Protein AF-A0A7S1LN34-F1 (afdb_monomer_lite)

Sequence (248 aa):
SARMRIMGARAARRVRSGGLPVVVNIGVNTLKKEVDLYRSLFAPLSEHRFVFVEPNTMVLEKLKSQIAELGVDPNSSNVQIVNAAVCTETGDHMKLYSVNKSIQEVLPEHIYEKMVEMTSLDKERIKKSFDRWLIFAPVSMEQTLAYVEELPVRCLSPADLLAEVGLSPDAVDFYSSDAEGYDAQLARMFLELDGFRPAVVQFEWAWHHDHNETKIGLISSVVQTLHARGYNVAKDTDEVVAVASTFS

Radius of gyration: 18.13 Å; chains: 1; bounding box: 42×37×52 Å

InterPro domains:
  IPR029063 S-adenosyl-L-methionine-dependent methyltransferase superfamily [G3DSA:3.40.50.150] (20-234)

Structure (mmCIF, N/CA/C/O backbone):
data_AF-A0A7S1LN34-F1
#
_entry.id   AF-A0A7S1LN34-F1
#
loop_
_atom_site.group_PDB
_atom_site.id
_atom_site.type_symbol
_atom_site.label_atom_id
_atom_site.label_alt_id
_atom_site.label_comp_id
_atom_site.label_asym_id
_atom_site.label_entity_id
_atom_site.label_seq_id
_atom_site.pdbx_PDB_ins_code
_atom_site.Cartn_x
_atom_site.Cartn_y
_atom_site.Cartn_z
_atom_site.occupancy
_atom_site.B_iso_or_equiv
_atom_site.auth_seq_id
_atom_site.auth_comp_id
_atom_site.auth_asym_id
_atom_site.auth_atom_id
_atom_site.pdbx_PDB_model_num
ATOM 1 N N . SER A 1 1 ? -20.992 8.725 1.684 1.00 88.31 1 SER A N 1
ATOM 2 C CA . SER A 1 1 ? -20.944 7.311 1.262 1.00 88.31 1 SER A CA 1
ATOM 3 C C . SER A 1 1 ? -21.082 6.402 2.481 1.00 88.31 1 SER A C 1
ATOM 5 O O . SER A 1 1 ? -20.884 6.866 3.604 1.00 88.31 1 SER A O 1
ATOM 7 N N . ALA A 1 2 ? -21.424 5.119 2.291 1.00 88.88 2 ALA A N 1
ATOM 8 C CA . ALA A 1 2 ? -21.489 4.139 3.386 1.00 88.88 2 ALA A CA 1
ATOM 9 C C . ALA A 1 2 ? -20.148 4.022 4.137 1.00 88.88 2 ALA A C 1
ATOM 11 O O . ALA A 1 2 ? -20.145 3.995 5.367 1.00 88.88 2 ALA A O 1
ATOM 12 N N . ARG A 1 3 ? -19.032 4.076 3.391 1.00 91.44 3 ARG A N 1
ATOM 13 C CA . ARG A 1 3 ? -17.652 4.124 3.898 1.00 91.44 3 ARG A CA 1
ATOM 14 C C . ARG A 1 3 ? -17.453 5.241 4.929 1.00 91.44 3 ARG A C 1
ATOM 16 O O . ARG A 1 3 ? -17.092 4.949 6.062 1.00 91.44 3 ARG A O 1
ATOM 23 N N . MET A 1 4 ? -17.786 6.490 4.581 1.00 91.31 4 MET A N 1
ATOM 24 C CA . MET A 1 4 ? -17.679 7.641 5.498 1.00 91.31 4 MET A CA 1
ATOM 25 C C . MET A 1 4 ? -18.490 7.447 6.782 1.00 91.31 4 MET A C 1
ATOM 27 O O . MET A 1 4 ? -17.986 7.677 7.876 1.00 91.31 4 MET A O 1
ATOM 31 N N . ARG A 1 5 ? -19.745 6.992 6.667 1.00 92.94 5 ARG A N 1
ATOM 32 C CA . ARG A 1 5 ? -20.621 6.791 7.833 1.00 92.94 5 ARG A CA 1
ATOM 33 C C . ARG A 1 5 ? -20.050 5.746 8.793 1.00 92.94 5 ARG A C 1
ATOM 35 O O . ARG A 1 5 ? -20.073 5.943 10.005 1.00 92.94 5 ARG A O 1
ATOM 42 N N . ILE A 1 6 ? -19.566 4.632 8.250 1.00 92.56 6 ILE A N 1
ATOM 43 C CA . ILE A 1 6 ? -19.062 3.508 9.042 1.00 92.56 6 ILE A CA 1
ATOM 44 C C . ILE A 1 6 ? -17.700 3.853 9.655 1.00 92.56 6 ILE A C 1
ATOM 46 O O . ILE A 1 6 ? -17.505 3.650 10.853 1.00 92.56 6 ILE A O 1
ATOM 50 N N . MET A 1 7 ? -16.807 4.497 8.902 1.00 93.19 7 MET A N 1
ATOM 51 C CA . MET A 1 7 ? -15.547 4.998 9.453 1.00 93.19 7 MET A CA 1
ATOM 52 C C . MET A 1 7 ? -15.762 6.046 10.542 1.00 93.19 7 MET A C 1
ATOM 54 O O . MET A 1 7 ? -15.177 5.920 11.612 1.00 93.19 7 MET A O 1
ATOM 58 N N . GLY A 1 8 ? -16.658 7.015 10.339 1.00 92.19 8 GLY A N 1
ATOM 59 C CA . GLY A 1 8 ? -16.968 8.026 11.353 1.00 92.19 8 GLY A CA 1
ATOM 60 C C . GLY A 1 8 ? -17.504 7.416 12.652 1.00 92.19 8 GLY A C 1
ATOM 61 O O . GLY A 1 8 ? -17.068 7.779 13.743 1.00 92.19 8 GLY A O 1
ATOM 62 N N . ALA A 1 9 ? -18.400 6.428 12.559 1.00 92.88 9 ALA A N 1
ATOM 63 C CA . ALA A 1 9 ? -18.925 5.736 13.736 1.00 92.88 9 ALA A CA 1
ATOM 64 C C . ALA A 1 9 ? -17.862 4.878 14.453 1.00 92.88 9 ALA A C 1
ATOM 66 O O . ALA A 1 9 ? -17.826 4.871 15.690 1.00 92.88 9 ALA A O 1
ATOM 67 N N . ARG A 1 10 ? -16.984 4.188 13.706 1.00 93.62 10 ARG A N 1
ATOM 68 C CA . ARG A 1 10 ? -15.848 3.432 14.264 1.00 93.62 10 ARG A CA 1
ATOM 69 C C . ARG A 1 10 ? -14.874 4.366 14.974 1.00 93.62 10 ARG A C 1
ATOM 71 O O . ARG A 1 10 ? -14.547 4.135 16.136 1.00 93.62 10 ARG A O 1
ATOM 78 N N . ALA A 1 11 ? -14.496 5.450 14.309 1.00 93.31 11 ALA A N 1
ATOM 79 C CA . ALA A 1 11 ? -13.586 6.453 14.827 1.00 93.31 11 ALA A CA 1
ATOM 80 C C . ALA A 1 11 ? -14.111 7.091 16.117 1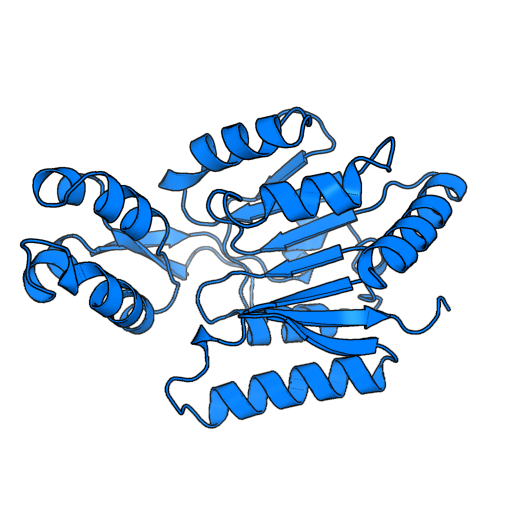.00 93.31 11 ALA A C 1
ATOM 82 O O . ALA A 1 11 ? -13.420 7.107 17.132 1.00 93.31 11 ALA A O 1
ATOM 83 N N . ALA A 1 12 ? -15.377 7.516 16.128 1.00 92.25 12 ALA A N 1
ATOM 84 C CA . ALA A 1 12 ? -16.000 8.076 17.322 1.00 92.25 12 ALA A CA 1
ATOM 85 C C . ALA A 1 12 ? -16.014 7.082 18.499 1.00 92.25 12 ALA A C 1
ATOM 87 O O . ALA A 1 12 ? -15.914 7.491 19.655 1.00 92.25 12 ALA A O 1
ATOM 88 N N . ARG A 1 13 ? -16.142 5.773 18.232 1.00 93.12 13 ARG A N 1
ATOM 89 C CA . ARG A 1 13 ? -16.044 4.737 19.270 1.00 93.12 13 ARG A CA 1
ATOM 90 C C . ARG A 1 13 ? -14.621 4.632 19.820 1.00 93.12 13 ARG A C 1
ATOM 92 O O . ARG A 1 13 ? -14.482 4.613 21.037 1.00 93.12 13 ARG A O 1
ATOM 99 N N . ARG A 1 14 ? -13.598 4.614 18.958 1.00 94.75 14 ARG A N 1
ATOM 100 C CA . ARG A 1 14 ? -12.184 4.590 19.377 1.00 94.75 14 ARG A CA 1
ATOM 101 C C . ARG A 1 14 ? -11.848 5.758 20.286 1.00 94.75 14 ARG A C 1
ATOM 103 O O . ARG A 1 14 ? -11.365 5.527 21.389 1.00 94.75 14 ARG A O 1
ATOM 110 N N . VAL A 1 15 ? -12.224 6.967 19.874 1.00 93.56 15 VAL A N 1
ATOM 111 C CA . VAL A 1 15 ? -11.981 8.191 20.647 1.00 93.56 15 VAL A CA 1
ATOM 112 C C . VAL A 1 15 ? -12.651 8.120 22.021 1.00 93.56 15 VAL A C 1
ATOM 114 O O . VAL A 1 15 ? -12.012 8.405 23.029 1.00 93.56 15 VAL A O 1
ATOM 117 N N . ARG A 1 16 ? -13.907 7.652 22.109 1.00 94.12 16 ARG A N 1
ATOM 118 C CA . ARG A 1 16 ? -14.587 7.452 23.407 1.00 94.12 16 ARG A CA 1
ATOM 119 C C . ARG A 1 16 ? -13.901 6.425 24.311 1.00 94.12 16 ARG A C 1
ATOM 121 O O . ARG A 1 16 ? -14.050 6.504 25.524 1.00 94.12 16 ARG A O 1
ATOM 128 N N . SER A 1 17 ? -13.183 5.469 23.731 1.00 95.31 17 SER A N 1
ATOM 129 C CA . SER A 1 17 ? -12.388 4.472 24.453 1.00 95.31 17 SER A CA 1
ATOM 130 C C . SER A 1 17 ? -10.942 4.922 24.711 1.00 95.31 17 SER A C 1
ATOM 132 O O . SER A 1 17 ? -10.151 4.119 25.193 1.00 95.31 17 SER A O 1
ATOM 134 N N . GLY A 1 18 ? -10.588 6.175 24.400 1.00 95.12 18 GLY A N 1
ATOM 135 C CA . GLY A 1 18 ? -9.241 6.721 24.591 1.00 95.12 18 GLY A CA 1
ATOM 136 C C . GLY A 1 18 ? -8.218 6.294 23.533 1.00 95.12 18 GLY A C 1
ATOM 137 O O . GLY A 1 18 ? -7.024 6.470 23.745 1.00 95.12 18 GLY A O 1
ATOM 138 N N . GLY A 1 19 ? -8.664 5.715 22.415 1.00 95.44 19 GLY A N 1
ATOM 139 C CA . GLY A 1 19 ? -7.812 5.332 21.289 1.00 95.44 19 GLY A CA 1
ATOM 140 C C . GLY A 1 19 ? -7.990 6.239 20.072 1.00 95.44 19 GLY A C 1
ATOM 141 O O . GLY A 1 19 ? -8.962 6.989 19.970 1.00 95.44 19 GLY A O 1
ATOM 142 N N . LEU A 1 20 ? -7.078 6.113 19.110 1.00 96.94 20 LEU A N 1
ATOM 143 C CA . LEU A 1 20 ? -7.159 6.797 17.822 1.00 96.94 20 LEU A CA 1
ATOM 144 C C . LEU A 1 20 ? -7.671 5.853 16.727 1.00 96.94 20 LEU A C 1
ATOM 146 O O . LEU A 1 20 ? -7.364 4.661 16.771 1.00 96.94 20 LEU A O 1
ATOM 150 N N . PRO A 1 21 ? -8.421 6.362 15.736 1.00 96.88 21 PRO A N 1
ATOM 151 C CA . PRO A 1 21 ? -8.685 5.634 14.501 1.00 96.88 21 PRO A CA 1
ATOM 152 C C . PRO A 1 21 ? -7.367 5.306 13.794 1.00 96.88 21 PRO A C 1
ATOM 154 O O . PRO A 1 21 ? -6.550 6.208 13.596 1.00 96.88 21 PRO A O 1
ATOM 157 N N . VAL A 1 22 ? -7.164 4.046 13.405 1.00 97.94 22 VAL A N 1
ATOM 158 C CA . VAL A 1 22 ? -5.909 3.604 12.771 1.00 97.94 22 VAL A CA 1
ATOM 159 C C . VAL A 1 22 ? -6.115 3.225 11.309 1.00 97.94 22 VAL A C 1
ATOM 161 O O . VAL A 1 22 ? -6.987 2.418 10.977 1.00 97.94 22 VAL A O 1
ATOM 164 N N . VAL A 1 23 ? -5.261 3.771 10.447 1.00 97.88 23 VAL A N 1
ATOM 165 C CA . VAL A 1 23 ? -5.206 3.493 9.011 1.00 97.88 23 VAL A CA 1
ATOM 166 C C . VAL A 1 23 ? -3.890 2.804 8.687 1.00 97.88 23 VAL A C 1
ATOM 168 O O . VAL A 1 23 ? -2.828 3.333 9.007 1.00 97.88 23 VAL A O 1
ATOM 171 N N . VAL A 1 24 ? -3.959 1.653 8.027 1.00 98.50 24 VAL A N 1
ATOM 172 C CA . VAL A 1 24 ? -2.798 0.934 7.492 1.00 98.50 24 VAL A CA 1
ATOM 173 C C . VAL A 1 24 ? -2.924 0.897 5.971 1.00 98.50 24 VAL A C 1
ATOM 175 O O . VAL A 1 24 ? -3.919 0.388 5.458 1.00 98.50 24 VAL A O 1
ATOM 178 N N . ASN A 1 25 ? -1.941 1.446 5.255 1.00 98.44 25 ASN A N 1
ATOM 179 C CA . ASN A 1 25 ? -1.873 1.416 3.793 1.00 98.44 25 ASN A CA 1
ATOM 180 C C . ASN A 1 25 ? -0.561 0.767 3.331 1.00 98.44 25 ASN A C 1
ATOM 182 O O . ASN A 1 25 ? 0.518 1.244 3.688 1.00 98.44 25 ASN A O 1
ATOM 186 N N . ILE A 1 26 ? -0.669 -0.319 2.565 1.00 98.38 26 ILE A N 1
ATOM 187 C CA . ILE A 1 26 ? 0.457 -1.108 2.063 1.00 98.38 26 ILE A CA 1
ATOM 188 C C . ILE A 1 26 ? 0.693 -0.831 0.577 1.00 98.38 26 ILE A C 1
ATOM 190 O O . ILE A 1 26 ? -0.231 -0.973 -0.212 1.00 98.38 26 ILE A O 1
ATOM 194 N N . GLY A 1 27 ? 1.928 -0.510 0.187 1.00 96.81 27 GLY A N 1
ATOM 195 C CA . GLY A 1 27 ? 2.250 -0.160 -1.203 1.00 96.81 27 GLY A CA 1
ATOM 196 C C . GLY A 1 27 ? 1.731 1.226 -1.589 1.00 96.81 27 GLY A C 1
ATOM 197 O O . GLY A 1 27 ? 1.355 1.477 -2.722 1.00 96.81 27 GLY A O 1
ATOM 198 N N . VAL A 1 28 ? 1.667 2.151 -0.628 1.00 96.38 28 VAL A N 1
ATOM 199 C CA . VAL A 1 28 ? 1.043 3.468 -0.842 1.00 96.38 28 VAL A CA 1
ATOM 200 C C . VAL A 1 28 ? 1.747 4.318 -1.904 1.00 96.38 28 VAL A C 1
ATOM 202 O O . VAL A 1 28 ? 1.183 5.302 -2.391 1.00 96.38 28 VAL A O 1
ATOM 205 N N . ASN A 1 29 ? 2.988 3.976 -2.249 1.00 96.50 29 ASN A N 1
ATOM 206 C CA . ASN A 1 29 ? 3.773 4.676 -3.239 1.00 96.50 29 ASN A CA 1
ATOM 207 C C . ASN A 1 29 ? 3.938 6.153 -2.859 1.00 96.50 29 ASN A C 1
ATOM 209 O O . ASN A 1 29 ? 4.496 6.472 -1.808 1.00 96.50 29 ASN A O 1
ATOM 213 N N . THR A 1 30 ? 3.415 7.071 -3.671 1.00 96.75 30 THR A N 1
ATOM 214 C CA . THR A 1 30 ? 3.434 8.506 -3.385 1.00 96.75 30 THR A CA 1
ATOM 215 C C . THR A 1 30 ? 2.177 9.011 -2.681 1.00 96.75 30 THR A C 1
ATOM 217 O O . THR A 1 30 ? 2.153 10.189 -2.361 1.00 96.75 30 THR A O 1
ATOM 220 N N . LEU A 1 31 ? 1.145 8.188 -2.434 1.00 96.50 31 LEU A N 1
ATOM 221 C CA . LEU A 1 31 ? -0.188 8.580 -1.918 1.00 96.50 31 LEU A CA 1
ATOM 222 C C . LEU A 1 31 ? -1.018 9.470 -2.867 1.00 96.50 31 LEU A C 1
ATOM 224 O O . LEU A 1 31 ? -2.140 9.870 -2.553 1.00 96.50 31 LEU A O 1
ATOM 228 N N . LYS A 1 32 ? -0.494 9.804 -4.052 1.00 95.31 32 LYS A N 1
ATOM 229 C CA . LYS A 1 32 ? -1.105 10.785 -4.961 1.00 95.31 32 LYS A CA 1
ATOM 230 C C . LYS A 1 32 ? -2.541 10.430 -5.370 1.00 95.31 32 LYS A C 1
ATOM 232 O O . LYS A 1 32 ? -3.336 11.335 -5.616 1.00 95.31 32 LYS A O 1
ATOM 237 N N . LYS A 1 33 ? -2.877 9.142 -5.489 1.00 91.81 33 LYS A N 1
ATOM 238 C CA . LYS A 1 33 ? -4.220 8.697 -5.901 1.00 91.81 33 LYS A CA 1
ATOM 239 C C . LYS A 1 33 ? -5.219 8.759 -4.734 1.00 91.81 33 LYS A C 1
ATOM 241 O O . LYS A 1 33 ? -6.405 8.989 -4.954 1.00 91.81 33 LYS A O 1
ATOM 246 N N . GLU A 1 34 ? -4.751 8.591 -3.499 1.00 94.00 34 GLU A N 1
ATOM 247 C CA . GLU A 1 34 ? -5.583 8.429 -2.305 1.00 94.00 34 GLU A CA 1
ATOM 248 C C . GLU A 1 34 ? -5.743 9.722 -1.497 1.00 94.00 34 GLU A C 1
ATOM 250 O O . GLU A 1 34 ? -6.604 9.767 -0.615 1.00 94.00 34 GLU A O 1
ATOM 255 N N . VAL A 1 35 ? -4.960 10.774 -1.776 1.00 93.94 35 VAL A N 1
ATOM 256 C CA . VAL A 1 35 ? -4.970 12.030 -1.001 1.00 93.94 35 VAL A CA 1
ATOM 257 C C . VAL A 1 35 ? -6.384 12.584 -0.804 1.00 93.94 35 VAL A C 1
ATOM 259 O O . VAL A 1 35 ? -6.786 12.876 0.324 1.00 93.94 35 VAL A O 1
ATOM 262 N N . ASP A 1 36 ? -7.176 12.688 -1.872 1.00 93.69 36 ASP A N 1
ATOM 263 C CA . ASP A 1 36 ? -8.527 13.256 -1.790 1.00 93.69 36 ASP A CA 1
ATOM 264 C C . ASP A 1 36 ? -9.487 12.350 -1.016 1.00 93.69 36 ASP A C 1
ATOM 266 O O . ASP A 1 36 ? -10.300 12.824 -0.213 1.00 93.69 36 ASP A O 1
ATOM 270 N N . LEU A 1 37 ? -9.356 11.035 -1.204 1.00 92.38 37 LEU A N 1
ATOM 271 C CA . LEU A 1 37 ? -10.117 10.053 -0.448 1.00 92.38 37 LEU A CA 1
ATOM 272 C C . LEU A 1 37 ? -9.802 10.178 1.046 1.00 92.38 37 LEU A C 1
ATOM 274 O O . LEU A 1 37 ? -10.723 10.296 1.855 1.00 92.38 37 LEU A O 1
ATOM 278 N N . TYR A 1 38 ? -8.522 10.185 1.411 1.00 94.94 38 TYR A N 1
ATOM 279 C CA . TYR A 1 38 ? -8.068 10.222 2.798 1.00 94.94 38 TYR A CA 1
ATOM 280 C C . TYR A 1 38 ? -8.477 11.535 3.454 1.00 94.94 38 TYR A C 1
ATOM 282 O O . TYR A 1 38 ? -9.068 11.521 4.535 1.00 94.94 38 TYR A O 1
ATOM 290 N N . ARG A 1 39 ? -8.297 12.662 2.761 1.00 93.12 39 ARG A N 1
ATOM 291 C CA . ARG A 1 39 ? -8.789 13.960 3.224 1.0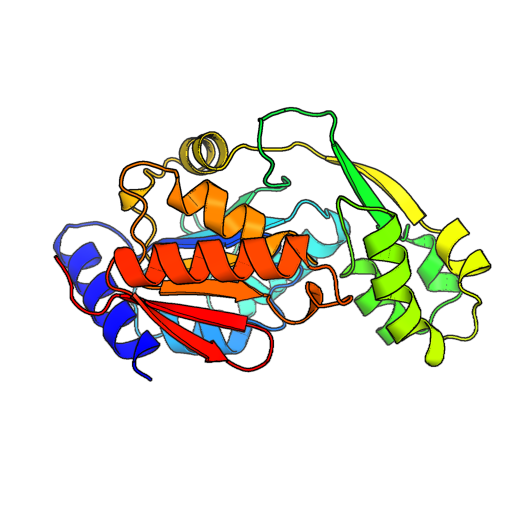0 93.12 39 ARG A CA 1
ATOM 292 C C . ARG A 1 39 ? -10.296 13.910 3.486 1.00 93.12 39 ARG A C 1
ATOM 294 O O . ARG A 1 39 ? -10.735 14.316 4.554 1.00 93.12 39 ARG A O 1
ATOM 301 N N . SER A 1 40 ? -11.097 13.355 2.575 1.00 92.00 40 SER A N 1
ATOM 302 C CA . SER A 1 40 ? -12.556 13.275 2.764 1.00 92.00 40 SER A CA 1
ATOM 303 C C . SER A 1 40 ? -12.984 12.376 3.935 1.00 92.00 40 SER A C 1
ATOM 305 O O . SER A 1 40 ? -13.954 12.684 4.628 1.00 92.00 40 SER A O 1
ATOM 307 N N . LEU A 1 41 ? -12.267 11.272 4.169 1.00 90.88 41 LEU A N 1
ATOM 308 C CA . LEU A 1 41 ? -12.585 10.298 5.214 1.00 90.88 41 LEU A CA 1
ATOM 309 C C . LEU A 1 41 ? -12.137 10.758 6.602 1.00 90.88 41 LEU A C 1
ATOM 311 O O . LEU A 1 41 ? -12.844 10.505 7.579 1.00 90.88 41 LEU A O 1
ATOM 315 N N . PHE A 1 42 ? -10.971 11.399 6.684 1.00 90.12 42 PHE A N 1
ATOM 316 C CA . PHE A 1 42 ? -10.282 11.656 7.945 1.00 90.12 42 PHE A CA 1
ATOM 317 C C . PHE A 1 42 ? -10.293 13.130 8.363 1.00 90.12 42 PHE A C 1
ATOM 319 O O . PHE A 1 42 ? -10.154 13.384 9.552 1.00 90.12 42 PHE A O 1
ATOM 326 N N . ALA A 1 43 ? -10.565 14.093 7.468 1.00 88.12 43 ALA A N 1
ATOM 327 C CA . ALA A 1 43 ? -10.737 15.500 7.864 1.00 88.12 43 ALA A CA 1
ATOM 328 C C . ALA A 1 43 ? -11.838 15.734 8.921 1.00 88.12 43 ALA A C 1
ATOM 330 O O . ALA A 1 43 ? -11.663 16.614 9.762 1.00 88.12 43 ALA A O 1
ATOM 331 N N . PRO A 1 44 ? -12.957 14.977 8.950 1.00 87.44 44 PRO A N 1
ATOM 332 C CA . PRO A 1 44 ? -13.937 15.098 10.031 1.00 87.44 44 PRO A CA 1
ATOM 333 C C . PRO A 1 44 ? -13.452 14.565 11.390 1.00 87.44 44 PRO A C 1
ATOM 335 O O . PRO A 1 44 ? -14.151 14.736 12.389 1.00 87.44 44 PRO A O 1
ATOM 338 N N . LEU A 1 45 ? -12.313 13.866 11.436 1.00 86.50 45 LEU A N 1
ATOM 339 C CA . LEU A 1 45 ? -11.752 13.286 12.652 1.00 86.50 45 LEU A CA 1
ATOM 340 C C . LEU A 1 45 ? -10.672 14.221 13.192 1.00 86.50 45 LEU A C 1
ATOM 342 O O . LEU A 1 45 ? -9.730 14.558 12.483 1.00 86.50 45 LEU A O 1
ATOM 346 N N . SER A 1 46 ? -10.789 14.616 14.459 1.00 82.25 46 SER A N 1
ATOM 347 C CA . SER A 1 46 ? -9.823 15.522 15.092 1.00 82.25 46 SER A CA 1
ATOM 348 C C . SER A 1 46 ? -8.423 14.919 15.200 1.00 82.25 46 SER A C 1
ATOM 350 O O . SER A 1 46 ? -7.444 15.652 15.159 1.00 82.25 46 SER A O 1
ATOM 352 N N . GLU A 1 47 ? -8.332 13.595 15.343 1.00 91.88 47 GLU A N 1
ATOM 353 C CA . GLU A 1 47 ? -7.078 12.857 15.478 1.00 91.88 47 GLU A CA 1
ATOM 354 C C . GLU A 1 47 ? -7.216 11.465 14.854 1.00 91.88 47 GLU A C 1
ATOM 356 O O . GLU A 1 47 ? -8.293 10.860 14.861 1.00 91.88 47 GLU A O 1
ATOM 361 N N . HIS A 1 48 ? -6.119 10.960 14.299 1.00 95.50 48 HIS A N 1
ATOM 362 C CA . HIS A 1 48 ? -6.013 9.644 13.679 1.00 95.50 48 HIS A CA 1
ATOM 363 C C . HIS A 1 48 ? -4.540 9.247 13.586 1.00 95.50 48 HIS A C 1
ATOM 365 O O . HIS A 1 48 ? -3.651 10.092 13.687 1.00 95.50 48 HIS A O 1
ATOM 371 N N . ARG A 1 49 ? -4.291 7.951 13.400 1.00 97.56 49 ARG A N 1
ATOM 372 C CA . ARG A 1 49 ? -2.957 7.386 13.232 1.00 97.56 49 ARG A CA 1
ATOM 373 C C . ARG A 1 49 ? -2.828 6.754 11.851 1.00 97.56 49 ARG A C 1
ATOM 375 O O . ARG A 1 49 ? -3.641 5.904 11.491 1.00 97.56 49 ARG A O 1
ATOM 382 N N . PHE A 1 50 ? -1.790 7.131 11.115 1.00 98.06 50 PHE A N 1
ATOM 383 C CA . PHE A 1 50 ? -1.440 6.540 9.831 1.00 98.06 50 PHE A CA 1
ATOM 384 C C . PHE A 1 50 ? -0.208 5.648 9.945 1.00 98.06 50 PHE A C 1
ATOM 386 O O . PHE A 1 50 ? 0.805 6.025 10.535 1.00 98.06 50 PHE A O 1
ATOM 393 N N . VAL A 1 51 ? -0.292 4.483 9.313 1.00 98.62 51 VAL A N 1
ATOM 394 C CA . VAL A 1 51 ? 0.829 3.594 9.031 1.00 98.62 51 VAL A CA 1
ATOM 395 C C . VAL A 1 51 ? 0.884 3.397 7.522 1.00 98.62 51 VAL A C 1
ATOM 397 O O . VAL A 1 51 ? -0.008 2.792 6.928 1.00 98.62 51 VAL A O 1
ATOM 400 N N . PHE A 1 52 ? 1.928 3.935 6.910 1.00 98.50 52 PHE A N 1
ATOM 401 C CA . PHE A 1 52 ? 2.225 3.804 5.492 1.00 98.50 52 PHE A CA 1
ATOM 402 C C . PHE A 1 52 ? 3.370 2.816 5.321 1.00 98.50 52 PHE A C 1
ATOM 404 O O . PHE A 1 52 ? 4.380 2.931 6.010 1.00 98.50 52 PHE A O 1
ATOM 411 N N . VAL A 1 53 ? 3.230 1.857 4.414 1.00 98.50 53 VAL A N 1
ATOM 412 C CA . VAL A 1 53 ? 4.261 0.851 4.147 1.00 98.50 53 VAL A CA 1
ATOM 413 C C . VAL A 1 53 ? 4.671 0.955 2.689 1.00 98.50 53 VAL A C 1
ATOM 415 O O . VAL A 1 53 ? 3.825 0.818 1.808 1.00 98.50 53 VAL A O 1
ATOM 418 N N . GLU A 1 54 ? 5.951 1.228 2.448 1.00 98.25 54 GLU A N 1
ATOM 419 C CA . GLU A 1 54 ? 6.482 1.486 1.108 1.00 98.25 54 GLU A CA 1
ATOM 420 C C . GLU A 1 54 ? 7.941 1.009 0.997 1.00 98.25 54 GLU A C 1
ATOM 422 O O . GLU A 1 54 ? 8.824 1.610 1.622 1.00 98.25 54 GLU A O 1
ATOM 427 N N . PRO A 1 55 ? 8.236 -0.067 0.242 1.00 97.94 55 PRO A N 1
ATOM 428 C CA . PRO A 1 55 ? 9.599 -0.577 0.103 1.00 97.94 55 PRO A CA 1
ATOM 429 C C . PRO A 1 55 ? 10.500 0.303 -0.780 1.00 97.94 55 PRO A C 1
ATOM 431 O O . PRO A 1 55 ? 11.718 0.304 -0.585 1.00 97.94 55 PRO A O 1
ATOM 434 N N . ASN A 1 56 ? 9.947 1.062 -1.727 1.00 97.50 56 ASN A N 1
ATOM 435 C CA . ASN A 1 56 ? 10.716 1.878 -2.656 1.00 97.50 56 ASN A CA 1
ATOM 436 C C . ASN A 1 56 ? 11.203 3.177 -1.999 1.00 97.50 56 ASN A C 1
ATOM 438 O O . ASN A 1 56 ? 10.461 4.136 -1.786 1.00 97.50 56 ASN A O 1
ATOM 442 N N . THR A 1 57 ? 12.507 3.254 -1.743 1.00 97.12 57 THR A N 1
ATOM 443 C CA . THR A 1 57 ? 13.117 4.442 -1.132 1.00 97.12 57 THR A CA 1
ATOM 444 C C . THR A 1 57 ? 13.048 5.686 -2.020 1.00 97.12 57 THR A C 1
ATOM 446 O O . THR A 1 57 ? 13.087 6.804 -1.503 1.00 97.12 57 THR A O 1
ATOM 449 N N . MET A 1 58 ? 12.900 5.527 -3.342 1.00 96.81 58 MET A N 1
ATOM 450 C CA . MET A 1 58 ? 12.865 6.647 -4.287 1.00 96.81 58 MET A CA 1
ATOM 451 C C . MET A 1 58 ? 11.610 7.514 -4.154 1.00 96.81 58 MET A C 1
ATOM 453 O O . MET A 1 58 ? 11.645 8.680 -4.548 1.00 96.81 58 MET A O 1
ATOM 457 N N . VAL A 1 59 ? 10.523 6.981 -3.587 1.00 97.31 59 VAL A N 1
ATOM 458 C CA . VAL A 1 59 ? 9.241 7.698 -3.475 1.00 97.31 59 VAL A CA 1
ATOM 459 C C . VAL A 1 59 ? 8.968 8.249 -2.076 1.00 97.31 59 VAL A C 1
ATOM 461 O O . VAL A 1 59 ? 8.053 9.054 -1.918 1.00 97.31 59 VAL A O 1
ATOM 464 N N . LEU A 1 60 ? 9.784 7.912 -1.067 1.00 97.94 60 LEU A N 1
ATOM 465 C CA . LEU A 1 60 ? 9.508 8.256 0.337 1.00 97.94 60 LEU A CA 1
ATOM 466 C C . LEU A 1 60 ? 9.453 9.765 0.612 1.00 97.94 60 LEU A C 1
ATOM 468 O O . LEU A 1 60 ? 8.619 10.216 1.393 1.00 97.94 60 LEU A O 1
ATOM 472 N N . GLU A 1 61 ? 10.300 10.571 -0.031 1.00 97.75 61 GLU A N 1
ATOM 473 C CA . GLU A 1 61 ? 10.256 12.032 0.151 1.00 97.75 61 GLU A CA 1
ATOM 474 C C . GLU A 1 61 ? 9.005 12.654 -0.489 1.00 97.75 61 GLU A C 1
ATOM 476 O O . GLU A 1 61 ? 8.383 13.562 0.074 1.00 97.75 61 GLU A O 1
ATOM 481 N N . LYS A 1 62 ? 8.568 12.118 -1.635 1.00 97.19 62 LYS A N 1
ATOM 482 C CA . LYS A 1 62 ? 7.314 12.530 -2.276 1.00 97.19 62 LYS A CA 1
ATOM 483 C C . LYS A 1 62 ? 6.111 12.075 -1.448 1.00 97.19 62 LYS A C 1
ATOM 485 O O . LYS A 1 62 ? 5.210 12.878 -1.235 1.00 97.19 62 LYS A O 1
ATOM 490 N N . LEU A 1 63 ? 6.146 10.864 -0.888 1.00 98.00 63 LEU A N 1
ATOM 491 C CA . LEU A 1 63 ? 5.152 10.366 0.064 1.00 98.00 63 LEU A CA 1
ATOM 492 C C . LEU A 1 63 ? 5.013 11.298 1.277 1.00 98.00 63 LEU A C 1
ATOM 494 O O . LEU A 1 63 ? 3.905 11.721 1.588 1.00 98.00 63 LEU A O 1
ATOM 498 N N . LYS A 1 64 ? 6.116 11.697 1.927 1.00 98.31 64 LYS A N 1
ATOM 499 C CA . LYS A 1 64 ? 6.082 12.673 3.037 1.00 98.31 64 LYS A CA 1
ATOM 500 C C . LYS A 1 64 ? 5.441 13.999 2.627 1.00 98.31 64 LYS A C 1
ATOM 502 O O . LYS A 1 64 ? 4.647 14.556 3.382 1.00 98.31 64 LYS A O 1
ATOM 507 N N . SER A 1 65 ? 5.767 14.484 1.430 1.00 97.19 65 SER A N 1
ATOM 508 C CA . SER A 1 65 ? 5.188 15.717 0.887 1.00 97.19 65 SER A CA 1
ATOM 509 C C . SER A 1 65 ? 3.672 15.585 0.688 1.00 97.19 65 SER A C 1
ATOM 511 O O . SER A 1 65 ? 2.922 16.476 1.071 1.00 97.19 65 SER A O 1
ATOM 513 N N . GLN A 1 66 ? 3.203 14.446 0.173 1.00 97.06 66 GLN A N 1
ATOM 514 C CA . GLN A 1 66 ? 1.775 14.165 -0.021 1.00 97.06 66 GLN A CA 1
ATOM 515 C C . GLN A 1 66 ? 1.031 13.927 1.304 1.00 97.06 66 GLN A C 1
ATOM 517 O O . GLN A 1 66 ? -0.120 14.332 1.448 1.00 97.06 66 GLN A O 1
ATOM 522 N N . ILE A 1 67 ? 1.689 13.359 2.319 1.00 96.88 67 ILE A N 1
ATOM 523 C CA . ILE A 1 67 ? 1.145 13.291 3.685 1.00 96.88 67 ILE A CA 1
ATOM 524 C C . ILE A 1 67 ? 0.925 14.703 4.245 1.00 96.88 67 ILE A C 1
ATOM 526 O O . ILE A 1 67 ? -0.119 14.966 4.839 1.00 96.88 67 ILE A O 1
ATOM 530 N N . ALA A 1 68 ? 1.847 15.638 4.000 1.00 96.12 68 ALA A N 1
ATOM 531 C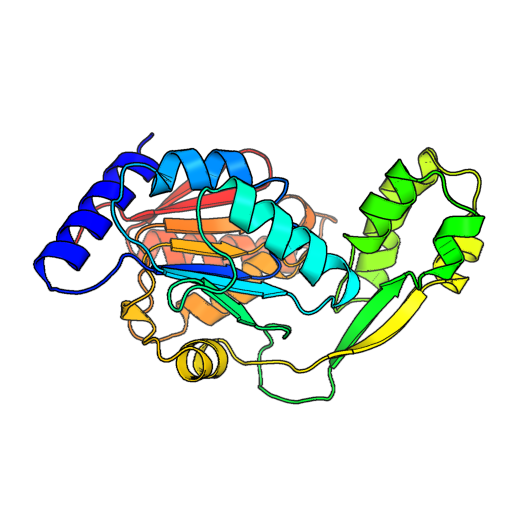 CA . ALA A 1 68 ? 1.656 17.031 4.401 1.00 96.12 68 ALA A CA 1
ATOM 532 C C . ALA A 1 68 ? 0.446 17.684 3.700 1.00 96.12 68 ALA A C 1
ATOM 534 O O . ALA A 1 68 ? -0.270 18.471 4.321 1.00 96.12 68 ALA A O 1
ATOM 535 N N . GLU A 1 69 ? 0.141 17.309 2.451 1.00 94.25 69 GLU A N 1
ATOM 536 C CA . GLU A 1 69 ? -1.068 17.757 1.734 1.00 94.25 69 GLU A CA 1
ATOM 537 C C . GLU A 1 69 ? -2.384 17.214 2.327 1.00 94.25 69 GLU A C 1
ATOM 539 O O . GLU A 1 69 ? -3.465 17.752 2.046 1.00 94.25 69 GLU A O 1
ATOM 544 N N . LEU A 1 70 ? -2.324 16.185 3.182 1.00 92.38 70 LEU A N 1
ATOM 545 C CA . LEU A 1 70 ? -3.460 15.762 4.008 1.00 92.38 70 LEU A CA 1
ATOM 546 C C . LEU A 1 70 ? -3.715 16.700 5.199 1.00 92.38 70 LEU A C 1
ATOM 548 O O . LEU A 1 70 ? -4.732 16.550 5.874 1.00 92.38 70 LEU A O 1
ATOM 552 N N . GLY A 1 71 ? -2.820 17.655 5.467 1.00 92.75 71 GLY A N 1
ATOM 553 C CA . GLY A 1 71 ? -2.856 18.491 6.668 1.00 92.75 71 GLY A CA 1
ATOM 554 C C . GLY A 1 71 ? -2.285 17.796 7.907 1.00 92.75 71 GLY A C 1
ATOM 555 O O . GLY A 1 71 ? -2.604 18.193 9.026 1.00 92.75 71 GLY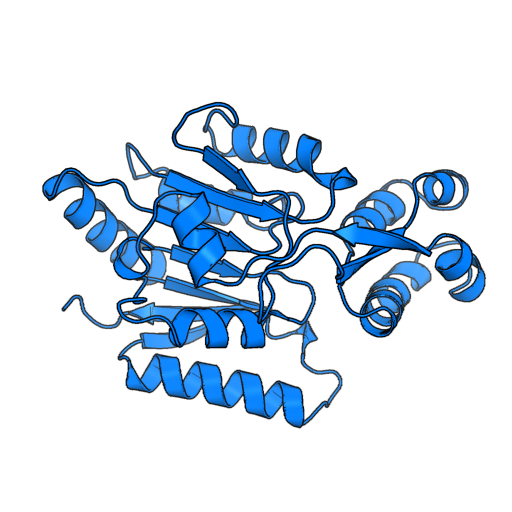 A O 1
ATOM 556 N N . VAL A 1 72 ? -1.463 16.760 7.719 1.00 94.31 72 VAL A N 1
ATOM 557 C CA . VAL A 1 72 ? -0.830 15.992 8.799 1.00 94.31 72 VAL A CA 1
ATOM 558 C C . VAL A 1 72 ? 0.680 16.178 8.733 1.00 94.31 72 VAL A C 1
ATOM 560 O O . VAL A 1 72 ? 1.267 16.088 7.660 1.00 94.31 72 VAL A O 1
ATOM 563 N N . ASP A 1 73 ? 1.327 16.420 9.874 1.00 96.62 73 ASP A N 1
ATOM 564 C CA . ASP A 1 73 ? 2.789 16.467 9.929 1.00 96.62 73 ASP A CA 1
ATOM 565 C C . ASP A 1 73 ? 3.365 15.051 9.721 1.00 96.62 73 ASP A C 1
ATOM 567 O O . ASP A 1 73 ? 3.128 14.176 10.569 1.00 96.62 73 ASP A O 1
ATOM 571 N N . PRO A 1 74 ? 4.130 14.807 8.635 1.00 97.31 74 PRO A N 1
ATOM 572 C CA . PRO A 1 74 ? 4.725 13.500 8.365 1.00 97.31 74 PRO A CA 1
ATOM 573 C C . PRO A 1 74 ? 5.750 13.065 9.423 1.00 97.31 74 PRO A C 1
ATOM 575 O O . PRO A 1 74 ? 6.109 11.892 9.454 1.00 97.31 74 PRO A O 1
ATOM 578 N N . ASN A 1 75 ? 6.217 13.980 10.281 1.00 97.50 75 ASN A N 1
ATOM 579 C CA . ASN A 1 75 ? 7.145 13.689 11.377 1.00 97.50 75 ASN A CA 1
ATOM 580 C C . ASN A 1 75 ? 6.450 13.555 12.743 1.00 97.50 75 ASN A C 1
ATOM 582 O O . ASN A 1 75 ? 7.121 13.345 13.755 1.00 97.50 75 ASN A O 1
ATOM 586 N N . SER A 1 76 ? 5.122 13.690 12.801 1.00 97.19 76 SER A N 1
ATOM 587 C CA . SER A 1 76 ? 4.378 13.494 14.045 1.00 97.19 76 SER A CA 1
ATOM 588 C C . SER A 1 76 ? 4.399 12.028 14.485 1.00 97.19 76 SER A C 1
ATOM 590 O O . SER A 1 76 ? 4.466 11.115 13.667 1.00 97.19 76 SER A O 1
ATOM 592 N N . SER A 1 77 ? 4.239 11.773 15.786 1.00 97.06 77 SER A N 1
ATOM 593 C CA . SER A 1 77 ? 4.126 10.408 16.329 1.00 97.06 77 SER A CA 1
ATOM 594 C C . SER A 1 77 ? 2.905 9.630 15.815 1.00 97.06 77 SER A C 1
ATOM 596 O O . SER A 1 77 ? 2.844 8.407 15.957 1.00 97.06 77 SER A O 1
ATOM 598 N N . ASN A 1 78 ? 1.939 10.332 15.216 1.00 96.94 78 ASN A N 1
ATOM 599 C CA . ASN A 1 78 ? 0.731 9.764 14.629 1.00 96.94 78 ASN A CA 1
ATOM 600 C C . ASN A 1 78 ? 0.932 9.279 13.187 1.00 96.94 78 ASN A C 1
ATOM 602 O O . ASN A 1 78 ? 0.034 8.636 12.646 1.00 96.94 78 ASN A O 1
ATOM 606 N N . VAL A 1 79 ? 2.084 9.545 12.570 1.00 98.06 79 VAL A N 1
ATOM 607 C CA . VAL A 1 79 ? 2.433 9.050 11.236 1.00 98.06 79 VAL A CA 1
ATOM 608 C C . VAL A 1 79 ? 3.652 8.149 11.341 1.00 98.06 79 VAL A C 1
ATOM 610 O O . VAL A 1 79 ? 4.674 8.520 11.909 1.00 98.06 79 VAL A O 1
ATOM 613 N N . GLN A 1 80 ? 3.554 6.948 10.779 1.00 98.62 80 GLN A N 1
ATOM 614 C CA . GLN A 1 80 ? 4.686 6.037 10.651 1.00 98.62 80 GLN A CA 1
ATOM 615 C C . GLN A 1 80 ? 4.820 5.601 9.202 1.00 98.62 80 GLN A C 1
ATOM 617 O O . GLN A 1 80 ? 3.855 5.143 8.596 1.00 98.62 80 GLN A O 1
ATOM 622 N N . ILE A 1 81 ? 6.025 5.759 8.659 1.00 98.62 81 ILE A N 1
ATOM 623 C CA . ILE A 1 81 ? 6.396 5.276 7.331 1.00 98.62 81 ILE A CA 1
ATOM 624 C C . ILE A 1 81 ? 7.353 4.107 7.535 1.00 98.62 81 ILE A C 1
ATOM 626 O O . ILE A 1 81 ? 8.481 4.281 7.995 1.00 98.62 81 ILE A O 1
ATOM 630 N N . VAL A 1 82 ? 6.887 2.912 7.208 1.00 98.56 82 VAL A N 1
ATOM 631 C CA . VAL A 1 82 ? 7.634 1.665 7.314 1.00 98.56 82 VAL A CA 1
ATOM 632 C C . VAL A 1 82 ? 8.246 1.370 5.950 1.00 98.56 82 VAL A C 1
ATOM 634 O O . VAL A 1 82 ? 7.548 0.982 5.014 1.00 98.56 82 VAL A O 1
ATOM 637 N N . ASN A 1 83 ? 9.562 1.552 5.824 1.00 98.25 83 ASN A N 1
ATOM 638 C CA . ASN A 1 83 ? 10.273 1.194 4.599 1.00 98.25 83 ASN A CA 1
ATOM 639 C C . ASN A 1 83 ? 10.534 -0.319 4.549 1.00 98.25 83 ASN A C 1
ATOM 641 O O . ASN A 1 83 ? 11.596 -0.787 4.956 1.00 98.25 83 ASN A O 1
ATOM 645 N N . ALA A 1 84 ? 9.518 -1.076 4.142 1.00 98.25 84 ALA A N 1
ATOM 646 C CA . ALA A 1 84 ? 9.533 -2.530 4.015 1.00 98.25 84 ALA A CA 1
ATOM 647 C C . ALA A 1 84 ? 8.530 -2.977 2.952 1.00 98.25 84 ALA A C 1
ATOM 649 O O . ALA A 1 84 ? 7.564 -2.272 2.667 1.00 98.25 84 ALA A O 1
ATOM 650 N N . ALA A 1 85 ? 8.721 -4.179 2.422 1.00 97.88 85 ALA A N 1
ATOM 651 C CA . ALA A 1 85 ? 7.655 -4.914 1.761 1.00 97.88 85 ALA A CA 1
ATOM 652 C C . ALA A 1 85 ? 6.869 -5.739 2.795 1.00 97.88 85 ALA A C 1
ATOM 654 O O . ALA A 1 85 ? 7.390 -6.077 3.861 1.00 97.88 85 ALA A O 1
ATOM 655 N N . VAL A 1 86 ? 5.623 -6.096 2.476 1.00 97.88 86 VAL A N 1
ATOM 656 C CA . VAL A 1 86 ? 4.845 -7.057 3.273 1.00 97.88 86 VAL A CA 1
ATOM 657 C C . VAL A 1 86 ? 4.835 -8.400 2.561 1.00 97.88 86 VAL A C 1
ATOM 659 O O . VAL A 1 86 ? 4.488 -8.484 1.385 1.00 97.88 86 VAL A O 1
ATOM 662 N N . CYS A 1 87 ? 5.251 -9.446 3.267 1.00 97.19 87 CYS A N 1
ATOM 663 C CA . CYS A 1 87 ? 5.575 -10.754 2.703 1.00 97.19 87 CYS A CA 1
ATOM 664 C C . CYS A 1 87 ? 5.012 -11.858 3.609 1.00 97.19 87 CYS A C 1
ATOM 666 O O . CYS A 1 87 ? 4.525 -11.584 4.702 1.00 97.19 87 CYS A O 1
ATOM 668 N N . THR A 1 88 ? 5.013 -13.114 3.162 1.00 96.06 88 THR A N 1
ATOM 669 C CA . THR A 1 88 ? 4.483 -14.227 3.977 1.00 96.06 88 THR A CA 1
ATOM 670 C C . THR A 1 88 ? 5.303 -14.466 5.239 1.00 96.06 88 THR A C 1
ATOM 672 O O . THR A 1 88 ? 4.755 -14.858 6.263 1.00 96.06 88 THR A O 1
ATOM 675 N N . GLU A 1 89 ? 6.604 -14.201 5.164 1.00 96.88 89 GLU A N 1
ATOM 676 C CA . GLU A 1 89 ? 7.560 -14.354 6.252 1.00 96.88 89 GLU A CA 1
ATOM 677 C C . GLU A 1 89 ? 8.447 -13.109 6.335 1.00 96.88 89 GLU A C 1
ATOM 679 O O . GLU A 1 89 ? 8.680 -12.420 5.336 1.00 96.88 89 GLU A O 1
ATOM 684 N N . THR A 1 90 ? 8.937 -12.826 7.539 1.00 98.31 90 THR A N 1
ATOM 685 C CA . THR A 1 90 ? 9.867 -11.724 7.798 1.00 98.31 90 THR A CA 1
ATOM 686 C C . THR A 1 90 ? 11.291 -12.110 7.407 1.00 98.31 90 THR A C 1
ATOM 688 O O . THR A 1 90 ? 11.743 -13.219 7.694 1.00 98.31 90 THR A O 1
ATOM 691 N N . GLY A 1 91 ? 12.025 -11.190 6.779 1.00 96.88 91 GLY A N 1
ATOM 692 C CA . GLY A 1 91 ? 13.433 -11.389 6.435 1.00 96.88 91 GLY A CA 1
ATOM 693 C C . GLY A 1 91 ? 13.985 -10.345 5.465 1.00 96.88 91 GLY A C 1
ATOM 694 O O . GLY A 1 91 ? 13.248 -9.513 4.952 1.00 96.88 91 GLY A O 1
ATOM 695 N N . ASP A 1 92 ? 15.284 -10.427 5.169 1.00 93.25 92 ASP A N 1
ATOM 696 C CA . ASP A 1 92 ? 16.016 -9.377 4.430 1.00 93.25 92 ASP A CA 1
ATOM 697 C C . ASP A 1 92 ? 16.468 -9.802 3.021 1.00 93.25 92 ASP A C 1
ATOM 699 O O . ASP A 1 92 ? 17.444 -9.290 2.477 1.00 93.25 92 ASP A O 1
ATOM 703 N N . HIS A 1 93 ? 15.803 -10.799 2.437 1.00 89.19 93 HIS A N 1
ATOM 704 C CA . HIS A 1 93 ? 16.270 -11.478 1.221 1.00 89.19 93 HIS A CA 1
ATOM 705 C C . HIS A 1 93 ? 15.400 -11.223 -0.015 1.00 89.19 93 HIS A C 1
ATOM 707 O O . HIS A 1 93 ? 15.639 -11.825 -1.065 1.00 89.19 93 HIS A O 1
ATOM 713 N N . MET A 1 94 ? 14.389 -10.361 0.090 1.00 95.12 94 MET A N 1
ATOM 714 C CA . MET A 1 94 ? 13.478 -10.106 -1.019 1.00 95.12 94 MET A CA 1
ATOM 715 C C . MET A 1 94 ? 14.010 -9.009 -1.930 1.00 95.12 94 MET A C 1
ATOM 717 O O . MET A 1 94 ? 14.707 -8.085 -1.509 1.00 95.12 94 MET A O 1
ATOM 721 N N . LYS A 1 95 ? 13.701 -9.157 -3.215 1.00 97.25 95 LYS A N 1
ATOM 722 C CA . LYS A 1 95 ? 14.155 -8.257 -4.268 1.00 97.25 95 LYS A CA 1
ATOM 723 C C . LYS A 1 95 ? 12.979 -7.428 -4.735 1.00 97.25 95 LYS A C 1
ATOM 725 O O . LYS A 1 95 ? 11.998 -7.976 -5.231 1.00 97.25 95 LYS A O 1
ATOM 730 N N . LEU A 1 96 ? 13.101 -6.120 -4.586 1.00 97.25 96 LEU A N 1
ATOM 731 C CA . LEU A 1 96 ? 12.234 -5.171 -5.252 1.00 97.25 96 LEU A CA 1
ATOM 732 C C . LEU A 1 96 ? 12.861 -4.836 -6.600 1.00 97.25 96 LEU A C 1
ATOM 734 O O . LEU A 1 96 ? 13.998 -4.376 -6.674 1.00 97.25 96 LEU A O 1
ATOM 738 N N . TYR A 1 97 ? 12.118 -5.072 -7.667 1.00 97.75 97 TYR A N 1
ATOM 739 C CA . TYR A 1 97 ? 12.491 -4.601 -8.987 1.00 97.75 97 TYR A CA 1
ATOM 740 C C . TYR A 1 97 ? 12.056 -3.137 -9.103 1.00 97.75 97 TYR A C 1
ATOM 742 O O . TYR A 1 97 ? 10.944 -2.786 -8.713 1.00 97.75 97 TYR A O 1
ATOM 750 N N . SER A 1 98 ? 12.937 -2.278 -9.604 1.00 96.69 98 SER A N 1
ATOM 751 C CA . SER A 1 98 ? 12.663 -0.856 -9.844 1.00 96.69 98 SER A CA 1
ATOM 752 C C . SER A 1 98 ? 13.522 -0.366 -11.000 1.00 96.69 98 SER A C 1
ATOM 754 O O . SER A 1 98 ? 14.536 -0.982 -11.319 1.00 96.69 98 SER A O 1
ATOM 756 N N . VAL A 1 99 ? 13.150 0.748 -11.624 1.00 97.00 99 VAL A N 1
ATOM 757 C CA . VAL A 1 99 ? 14.087 1.473 -12.488 1.00 97.00 99 VAL A CA 1
ATOM 758 C C . VAL A 1 99 ? 15.109 2.228 -11.645 1.00 97.00 99 VAL A C 1
ATOM 760 O O . VAL A 1 99 ? 14.761 2.804 -10.614 1.00 97.00 99 VAL A O 1
ATOM 763 N N . ASN A 1 100 ? 16.354 2.267 -12.109 1.00 96.50 100 ASN A N 1
ATOM 764 C CA . ASN A 1 100 ? 17.370 3.148 -11.549 1.00 96.50 100 ASN A CA 1
ATOM 765 C C . ASN A 1 100 ? 17.184 4.597 -12.047 1.00 96.50 100 ASN A C 1
ATOM 767 O O . ASN A 1 100 ? 16.491 4.868 -13.031 1.00 96.50 100 ASN A O 1
ATOM 771 N N . LYS A 1 101 ? 17.847 5.553 -11.384 1.00 95.69 101 LYS A N 1
ATOM 772 C CA . LYS A 1 101 ? 17.728 6.993 -11.694 1.00 95.69 101 LYS A CA 1
ATOM 773 C C . LYS A 1 101 ? 18.186 7.375 -13.107 1.00 95.69 101 LYS A C 1
ATOM 775 O O . LYS A 1 101 ? 17.692 8.361 -13.646 1.00 95.69 101 LYS A O 1
ATOM 780 N N . SER A 1 102 ? 19.096 6.618 -13.722 1.00 96.62 102 SER A N 1
ATOM 781 C CA . SER A 1 102 ? 19.644 6.945 -15.048 1.00 96.62 102 SER A CA 1
ATOM 782 C C . SER A 1 102 ? 18.608 6.843 -16.168 1.00 96.62 102 SER A C 1
ATOM 784 O O . SER A 1 102 ? 18.799 7.437 -17.225 1.00 96.62 102 SER A O 1
ATOM 786 N N . ILE A 1 103 ? 17.478 6.162 -15.947 1.00 95.69 103 ILE A N 1
ATOM 787 C CA . ILE A 1 103 ? 16.394 6.112 -16.936 1.00 95.69 103 ILE A CA 1
ATOM 788 C C . ILE A 1 103 ? 15.780 7.501 -17.214 1.00 95.69 103 ILE A C 1
ATOM 790 O O . ILE A 1 103 ? 15.196 7.719 -18.276 1.00 95.69 103 ILE A O 1
ATOM 794 N N . GLN A 1 104 ? 15.940 8.462 -16.293 1.00 96.19 104 GLN A N 1
ATOM 795 C CA . GLN A 1 104 ? 15.483 9.846 -16.463 1.00 96.19 104 GLN A CA 1
ATOM 796 C C . GLN A 1 104 ? 16.132 10.531 -17.679 1.00 96.19 104 GLN A C 1
ATOM 798 O O . GLN A 1 104 ? 15.544 11.436 -18.261 1.00 96.19 104 GLN A O 1
ATOM 803 N N . GLU A 1 105 ? 17.324 10.094 -18.091 1.00 96.44 105 GLU A N 1
ATOM 804 C CA . GLU A 1 105 ? 18.046 10.664 -19.236 1.00 96.44 105 GLU A CA 1
ATOM 805 C C . GLU A 1 105 ? 17.402 10.307 -20.584 1.00 96.44 105 GLU A C 1
ATOM 807 O O . GLU A 1 105 ? 17.627 10.994 -21.580 1.00 96.44 105 GLU A O 1
ATOM 812 N N . VAL A 1 106 ? 16.600 9.237 -20.623 1.00 95.81 106 VAL A N 1
ATOM 813 C CA . VAL A 1 106 ? 16.011 8.693 -21.858 1.00 95.81 106 VAL A CA 1
ATOM 814 C C . VAL A 1 106 ? 14.483 8.737 -21.875 1.00 95.81 106 VAL A C 1
ATOM 816 O O . VAL A 1 106 ? 13.873 8.465 -22.911 1.00 95.81 106 VAL A O 1
ATOM 819 N N . LEU A 1 107 ? 13.853 9.096 -20.755 1.00 95.12 107 LEU A N 1
ATOM 820 C CA . LEU A 1 107 ? 12.403 9.200 -20.630 1.00 95.12 107 LEU A CA 1
ATOM 821 C C . LEU A 1 107 ? 11.942 10.646 -20.433 1.00 95.12 107 LEU A C 1
ATOM 823 O O . LEU A 1 107 ? 12.563 11.400 -19.686 1.00 95.12 107 LEU A O 1
ATOM 827 N N . PRO A 1 108 ? 10.790 11.031 -21.012 1.00 95.31 108 PRO A N 1
ATOM 828 C CA . PRO A 1 108 ? 10.083 12.234 -20.593 1.00 95.31 108 PRO A CA 1
ATOM 829 C C . PRO A 1 108 ? 9.788 12.209 -19.086 1.00 95.31 108 PRO A C 1
ATOM 831 O O . PRO A 1 108 ? 9.396 11.170 -18.554 1.00 95.31 108 PRO A O 1
ATOM 834 N N . GLU A 1 109 ? 9.892 13.359 -18.415 1.00 95.06 109 GLU A N 1
ATOM 835 C CA . GLU A 1 109 ? 9.734 13.482 -16.954 1.00 95.06 109 GLU A CA 1
ATOM 836 C C . GLU A 1 109 ? 8.444 12.832 -16.427 1.00 95.06 109 GLU A C 1
ATOM 838 O O . GLU A 1 109 ? 8.487 12.039 -15.494 1.00 95.06 109 GLU A O 1
ATOM 843 N N . HIS A 1 110 ? 7.303 13.079 -17.073 1.00 94.12 110 HIS A N 1
ATOM 844 C CA . HIS A 1 110 ? 6.016 12.508 -16.659 1.00 94.12 110 HIS A CA 1
ATOM 845 C C . HIS A 1 110 ? 5.944 10.974 -16.783 1.00 94.12 110 HIS A C 1
ATOM 847 O O . HIS A 1 110 ? 5.183 10.340 -16.054 1.00 94.12 110 HIS A O 1
ATOM 853 N N . ILE A 1 111 ? 6.717 10.369 -17.695 1.00 94.88 111 ILE A N 1
ATOM 854 C CA . ILE A 1 111 ? 6.835 8.908 -17.817 1.00 94.88 111 ILE A CA 1
ATOM 855 C C . ILE A 1 111 ? 7.808 8.390 -16.765 1.00 94.88 111 ILE A C 1
ATOM 857 O O . ILE A 1 111 ? 7.503 7.414 -16.087 1.00 94.88 111 ILE A O 1
ATOM 861 N N . TYR A 1 112 ? 8.943 9.069 -16.584 1.00 95.06 112 TYR A N 1
ATOM 862 C CA . TYR A 1 112 ? 9.908 8.749 -15.537 1.00 95.06 112 TYR A CA 1
ATOM 863 C C . TYR A 1 112 ? 9.249 8.709 -14.153 1.00 95.06 112 TYR A C 1
ATOM 865 O O . TYR A 1 112 ? 9.376 7.705 -13.455 1.00 95.06 112 TYR A O 1
ATOM 873 N N . GLU A 1 113 ? 8.477 9.739 -13.789 1.00 94.00 113 GLU A N 1
ATOM 874 C CA . GLU A 1 113 ? 7.749 9.773 -12.516 1.00 94.00 113 GLU A CA 1
ATOM 875 C C . GLU A 1 113 ? 6.856 8.541 -12.335 1.00 94.00 113 GLU A C 1
ATOM 877 O O . GLU A 1 113 ? 6.816 7.956 -11.256 1.00 94.00 113 GLU A O 1
ATOM 882 N N . LYS A 1 114 ? 6.163 8.123 -13.399 1.00 93.50 114 LYS A N 1
ATOM 883 C CA . LYS A 1 114 ? 5.288 6.949 -13.375 1.00 93.50 114 LYS A CA 1
ATOM 884 C C . LYS A 1 114 ? 6.061 5.641 -13.263 1.00 93.50 114 LYS A C 1
ATOM 886 O O . LYS A 1 114 ? 5.622 4.737 -12.566 1.00 93.50 114 LYS A O 1
ATOM 891 N N . MET A 1 115 ? 7.210 5.538 -13.917 1.00 94.38 115 MET A N 1
ATOM 892 C CA . MET A 1 115 ? 8.030 4.330 -13.881 1.00 94.38 115 MET A CA 1
ATOM 893 C C . MET A 1 115 ? 8.750 4.137 -12.548 1.00 94.38 115 MET A C 1
ATOM 895 O O . MET A 1 115 ? 8.881 3.003 -12.106 1.00 94.38 115 MET A O 1
ATOM 899 N N . VAL A 1 116 ? 9.160 5.221 -11.882 1.00 95.38 116 VAL A N 1
ATOM 900 C CA . VAL A 1 116 ? 9.699 5.160 -10.511 1.00 95.38 116 VAL A CA 1
ATOM 901 C C . VAL A 1 116 ? 8.634 4.693 -9.521 1.00 95.38 116 VAL A C 1
ATOM 903 O O . VAL A 1 116 ? 8.939 3.951 -8.595 1.00 95.38 116 VAL A O 1
ATOM 906 N N . GLU A 1 117 ? 7.385 5.107 -9.728 1.00 94.69 117 GLU A N 1
ATOM 907 C CA . GLU A 1 117 ? 6.232 4.663 -8.945 1.00 94.69 117 GLU A CA 1
ATOM 908 C C . GLU A 1 117 ? 5.929 3.159 -9.148 1.00 94.69 117 GLU A C 1
ATOM 910 O O . GLU A 1 117 ? 5.384 2.524 -8.251 1.00 94.69 117 GLU A O 1
ATOM 915 N N . MET A 1 118 ? 6.299 2.567 -10.287 1.00 93.31 118 MET A N 1
ATOM 916 C CA . MET A 1 118 ? 6.005 1.167 -10.621 1.00 93.31 118 MET A CA 1
ATOM 917 C C . MET A 1 118 ? 7.118 0.236 -10.159 1.00 93.31 118 MET A C 1
ATOM 919 O O . MET A 1 118 ? 8.038 -0.088 -10.913 1.00 93.31 118 MET A O 1
ATOM 923 N N . THR A 1 119 ? 6.993 -0.239 -8.925 1.00 95.69 119 THR A N 1
ATOM 924 C CA . THR A 1 119 ? 7.881 -1.264 -8.371 1.00 95.69 119 THR A CA 1
ATOM 925 C C . THR A 1 119 ? 7.119 -2.545 -8.065 1.00 95.69 119 THR A C 1
ATOM 927 O O . THR A 1 119 ? 5.903 -2.540 -7.897 1.00 95.69 119 THR A O 1
ATOM 930 N N . SER A 1 120 ? 7.810 -3.682 -8.050 1.00 95.44 120 SER A N 1
ATOM 931 C CA . SER A 1 120 ? 7.179 -4.967 -7.744 1.00 95.44 120 SER A CA 1
ATOM 932 C C . SER A 1 120 ? 8.197 -5.972 -7.229 1.00 95.44 120 SER A C 1
ATOM 934 O O . SER A 1 120 ? 9.377 -5.908 -7.571 1.00 95.44 120 SER A O 1
ATOM 936 N N . LEU A 1 121 ? 7.726 -6.940 -6.443 1.00 94.94 121 LEU A N 1
ATOM 937 C CA . LEU A 1 121 ? 8.504 -8.124 -6.064 1.00 94.94 121 LEU A CA 1
ATOM 938 C C . LEU A 1 121 ? 8.550 -9.180 -7.187 1.00 94.94 121 LEU A C 1
ATOM 940 O O . LEU A 1 121 ? 9.270 -10.169 -7.075 1.00 94.94 121 LEU A O 1
ATOM 944 N N . ASP A 1 122 ? 7.801 -8.972 -8.276 1.00 93.38 122 ASP A N 1
ATOM 945 C CA . ASP A 1 122 ? 7.784 -9.825 -9.465 1.00 93.38 122 ASP A CA 1
ATOM 946 C C . ASP A 1 122 ? 8.343 -9.060 -10.676 1.00 93.38 122 ASP A C 1
ATOM 948 O O . ASP A 1 122 ? 7.772 -8.074 -11.151 1.00 93.38 122 ASP A O 1
ATOM 952 N N . LYS A 1 123 ? 9.469 -9.531 -11.217 1.00 94.69 123 LYS A N 1
ATOM 953 C CA . LYS A 1 123 ? 10.113 -8.913 -12.384 1.00 94.69 123 LYS A CA 1
ATOM 954 C C . LYS A 1 123 ? 9.226 -8.930 -13.630 1.00 94.69 123 LYS A C 1
ATOM 956 O O . LYS A 1 123 ? 9.225 -7.969 -14.401 1.00 94.69 123 LYS A O 1
ATOM 961 N N . GLU A 1 124 ? 8.458 -9.997 -13.842 1.00 92.50 124 GLU A N 1
ATOM 962 C CA . GLU A 1 124 ? 7.560 -10.085 -14.998 1.00 92.50 124 GLU A CA 1
ATOM 963 C C . GLU A 1 124 ? 6.382 -9.121 -14.853 1.00 92.50 124 GLU A C 1
ATOM 965 O O . GLU A 1 124 ? 5.870 -8.594 -15.845 1.00 92.50 124 GLU A O 1
ATOM 970 N N . ARG A 1 125 ? 5.980 -8.828 -13.613 1.00 90.69 125 ARG A N 1
ATOM 971 C CA . ARG A 1 125 ? 4.956 -7.826 -13.325 1.00 90.69 125 ARG A CA 1
ATOM 972 C C . ARG A 1 125 ? 5.411 -6.423 -13.717 1.00 90.69 125 ARG A C 1
ATOM 974 O O . ARG A 1 125 ? 4.661 -5.728 -14.396 1.00 90.69 125 ARG A O 1
ATOM 981 N N . ILE A 1 126 ? 6.650 -6.055 -13.391 1.00 92.38 126 ILE A N 1
ATOM 982 C CA . ILE A 1 126 ? 7.259 -4.785 -13.822 1.00 92.38 126 ILE A CA 1
ATOM 983 C C . ILE A 1 126 ? 7.208 -4.619 -15.336 1.00 92.38 126 ILE A C 1
ATOM 985 O O . ILE A 1 126 ? 6.770 -3.585 -15.837 1.00 92.38 126 ILE A O 1
ATOM 989 N N . LYS A 1 127 ? 7.608 -5.658 -16.076 1.00 93.06 127 LYS A N 1
ATOM 990 C CA . LYS A 1 127 ? 7.602 -5.636 -17.541 1.00 93.06 127 LYS A CA 1
ATOM 991 C C . LYS A 1 127 ? 6.211 -5.320 -18.094 1.00 93.06 127 LYS A C 1
ATOM 993 O O . LYS A 1 127 ? 6.082 -4.507 -19.005 1.00 93.06 127 LYS A O 1
ATOM 998 N N . LYS A 1 128 ? 5.166 -5.927 -17.527 1.00 90.38 128 LYS A N 1
ATOM 999 C CA . LYS A 1 128 ? 3.775 -5.663 -17.924 1.00 90.38 128 LYS A CA 1
ATOM 1000 C C . LYS A 1 128 ? 3.331 -4.247 -17.580 1.00 90.38 128 LYS A C 1
ATOM 1002 O O . LYS A 1 128 ? 2.699 -3.602 -18.412 1.00 90.38 128 LYS A O 1
ATOM 1007 N N . SER A 1 129 ? 3.676 -3.758 -16.389 1.00 90.00 129 SER A N 1
ATOM 1008 C CA . SER A 1 129 ? 3.380 -2.377 -16.002 1.00 90.00 129 SER A CA 1
ATOM 1009 C C . SER A 1 129 ? 4.036 -1.394 -16.972 1.00 90.00 129 SER A C 1
ATOM 1011 O O . SER A 1 129 ? 3.370 -0.477 -17.443 1.00 90.00 129 SER A O 1
ATOM 1013 N N . PHE A 1 130 ? 5.293 -1.626 -17.363 1.00 93.12 130 PHE A N 1
ATOM 1014 C CA . PHE A 1 130 ? 6.007 -0.761 -18.306 1.00 93.12 130 PHE A CA 1
ATOM 1015 C C . PHE A 1 130 ? 5.420 -0.786 -19.713 1.00 93.12 130 PHE A C 1
ATOM 1017 O O . PHE A 1 130 ? 5.330 0.270 -20.331 1.00 93.12 130 PHE A O 1
ATOM 1024 N N . ASP A 1 131 ? 4.964 -1.939 -20.209 1.00 91.75 131 ASP A N 1
ATOM 1025 C CA . ASP A 1 131 ? 4.439 -2.081 -21.577 1.00 91.75 131 ASP A CA 1
ATOM 1026 C C . ASP A 1 131 ? 3.327 -1.061 -21.873 1.00 91.75 131 ASP A C 1
ATOM 1028 O O . ASP A 1 131 ? 3.306 -0.418 -22.922 1.00 91.75 131 ASP A O 1
ATOM 1032 N N . ARG A 1 132 ? 2.476 -0.799 -20.872 1.00 87.81 132 ARG A N 1
ATOM 1033 C CA . ARG A 1 132 ? 1.400 0.197 -20.944 1.00 87.81 132 ARG A CA 1
ATOM 1034 C C . ARG A 1 132 ? 1.898 1.635 -21.114 1.00 87.81 132 ARG A C 1
ATOM 1036 O O . ARG A 1 132 ? 1.196 2.441 -21.720 1.00 87.81 132 ARG A O 1
ATOM 1043 N N . TRP A 1 133 ? 3.055 1.979 -20.556 1.00 89.44 133 TRP A N 1
ATOM 1044 C CA . TRP A 1 133 ? 3.588 3.347 -20.564 1.00 89.44 133 TRP A CA 1
ATOM 1045 C C . TRP A 1 133 ? 4.589 3.587 -21.684 1.00 89.44 133 TRP A C 1
ATOM 1047 O O . TRP A 1 133 ? 4.700 4.712 -22.173 1.00 89.44 133 TRP A O 1
ATOM 1057 N N . LEU A 1 134 ? 5.267 2.536 -22.145 1.00 91.31 134 LEU A N 1
ATOM 1058 C CA . LEU A 1 134 ? 6.247 2.640 -23.221 1.00 91.31 134 LEU A CA 1
ATOM 1059 C C . LEU A 1 134 ? 5.633 2.995 -24.576 1.00 91.31 134 LEU A C 1
ATOM 1061 O O . LEU A 1 134 ? 6.341 3.531 -25.420 1.00 91.31 134 LEU A O 1
ATOM 1065 N N . ILE A 1 135 ? 4.316 2.838 -24.763 1.00 91.62 135 ILE A N 1
ATOM 1066 C CA . ILE A 1 135 ? 3.619 3.367 -25.952 1.00 91.62 135 ILE A CA 1
ATOM 1067 C C . ILE A 1 135 ? 3.758 4.893 -26.099 1.00 91.62 135 ILE A C 1
ATOM 1069 O O . ILE A 1 135 ? 3.565 5.425 -27.191 1.00 91.62 135 ILE A O 1
ATOM 1073 N N . PHE A 1 136 ? 4.083 5.596 -25.009 1.00 91.25 136 PHE A N 1
ATOM 1074 C CA . PHE A 1 136 ? 4.294 7.043 -24.975 1.00 91.25 136 PHE A CA 1
ATOM 1075 C C . PHE A 1 136 ? 5.777 7.435 -24.909 1.00 91.25 136 PHE A C 1
ATOM 1077 O O . PHE A 1 136 ? 6.091 8.626 -24.898 1.00 91.25 136 PHE A O 1
ATOM 1084 N N . ALA A 1 137 ? 6.693 6.466 -24.845 1.00 92.56 137 ALA A N 1
ATOM 1085 C CA . ALA A 1 137 ? 8.115 6.705 -24.639 1.00 92.56 137 ALA A CA 1
ATOM 1086 C C . ALA A 1 137 ? 8.928 6.451 -25.923 1.00 92.56 137 ALA A C 1
ATOM 1088 O O . ALA A 1 137 ? 8.608 5.546 -26.691 1.00 92.56 137 ALA A O 1
ATOM 1089 N N . PRO A 1 138 ? 10.028 7.190 -26.158 1.00 92.81 138 PRO A N 1
ATOM 1090 C CA . PRO A 1 138 ? 10.906 6.979 -27.309 1.00 92.81 138 PRO A CA 1
ATOM 1091 C C . PRO A 1 138 ? 11.924 5.842 -27.081 1.00 92.81 138 PRO A C 1
ATOM 1093 O O . PRO A 1 138 ? 13.032 5.889 -27.612 1.00 92.81 138 PRO A O 1
ATOM 1096 N N . VAL A 1 139 ? 11.583 4.838 -26.268 1.00 94.62 139 VAL A N 1
ATOM 1097 C CA . VAL A 1 139 ? 12.470 3.722 -25.912 1.00 94.62 139 VAL A CA 1
ATOM 1098 C C . VAL A 1 139 ? 11.733 2.392 -26.027 1.00 94.62 139 VAL A C 1
ATOM 1100 O O . VAL A 1 139 ? 10.533 2.298 -25.783 1.00 94.62 139 VAL A O 1
ATOM 1103 N N . SER A 1 140 ? 12.462 1.350 -26.415 1.00 95.88 140 SER A N 1
ATOM 1104 C CA . SER A 1 140 ? 11.949 -0.020 -26.456 1.00 95.88 140 SER A CA 1
ATOM 1105 C C . SER A 1 140 ? 11.900 -0.648 -25.063 1.00 95.88 140 SER A C 1
ATOM 1107 O O . SER A 1 140 ? 12.668 -0.278 -24.177 1.00 95.88 140 SER A O 1
ATOM 1109 N N . MET A 1 141 ? 11.069 -1.682 -24.898 1.00 95.62 141 MET A N 1
ATOM 1110 C CA . MET A 1 141 ? 11.043 -2.499 -23.678 1.00 95.62 141 MET A CA 1
ATOM 1111 C C . MET A 1 141 ? 12.426 -3.051 -23.312 1.00 95.62 141 MET A C 1
ATOM 1113 O O . MET A 1 141 ? 12.792 -3.066 -22.144 1.00 95.62 141 MET A O 1
ATOM 1117 N N . GLU A 1 142 ? 13.214 -3.485 -24.297 1.00 96.75 142 GLU A N 1
ATOM 1118 C CA . GLU A 1 142 ? 14.572 -3.985 -24.062 1.00 96.75 142 GLU A CA 1
ATOM 1119 C C . GLU A 1 142 ? 15.479 -2.904 -23.462 1.00 96.75 142 GLU A C 1
ATOM 1121 O O . GLU A 1 142 ? 16.131 -3.146 -22.446 1.00 96.75 142 GLU A O 1
ATOM 1126 N N . GLN A 1 143 ? 15.462 -1.695 -24.034 1.00 96.06 143 GLN A N 1
ATOM 1127 C CA . GLN A 1 143 ? 16.206 -0.555 -23.495 1.00 96.06 143 GLN A CA 1
ATOM 1128 C C . GLN A 1 143 ? 15.739 -0.212 -22.082 1.00 96.06 143 GLN A C 1
ATOM 1130 O O . GLN A 1 143 ? 16.567 -0.019 -21.202 1.00 96.06 143 GLN A O 1
ATOM 1135 N N . THR A 1 144 ? 14.430 -0.188 -21.839 1.00 96.06 144 THR A N 1
ATOM 1136 C CA . THR A 1 144 ? 13.854 0.074 -20.518 1.00 96.06 144 THR A CA 1
ATOM 1137 C C . THR A 1 144 ? 14.281 -0.957 -19.475 1.00 96.06 144 THR A C 1
ATOM 1139 O O . THR A 1 144 ? 14.674 -0.585 -18.371 1.00 96.06 144 THR A O 1
ATOM 1142 N N . LEU A 1 145 ? 14.244 -2.249 -19.812 1.00 96.75 145 LEU A N 1
ATOM 1143 C CA . LEU A 1 145 ? 14.631 -3.326 -18.899 1.00 96.75 145 LEU A CA 1
ATOM 1144 C C . LEU A 1 145 ? 16.122 -3.291 -18.539 1.00 96.75 145 LEU A C 1
ATOM 1146 O O . LEU A 1 145 ? 16.485 -3.792 -17.477 1.00 96.75 145 LEU A O 1
ATOM 1150 N N . ALA A 1 146 ? 16.974 -2.667 -19.360 1.00 97.38 146 ALA A N 1
ATOM 1151 C CA . ALA A 1 146 ? 18.380 -2.438 -19.023 1.00 97.38 146 ALA A CA 1
ATOM 1152 C C . ALA A 1 146 ? 18.572 -1.454 -17.851 1.00 97.38 146 ALA A C 1
ATOM 1154 O O . ALA A 1 146 ? 19.628 -1.457 -17.221 1.00 97.38 146 ALA A O 1
ATOM 1155 N N . TYR A 1 147 ? 17.556 -0.644 -17.532 1.00 97.25 147 TYR A N 1
ATOM 1156 C CA . TYR A 1 147 ? 17.549 0.243 -16.366 1.00 97.25 147 TYR A CA 1
ATOM 1157 C C . TYR A 1 147 ? 16.872 -0.377 -15.140 1.00 97.25 147 TYR A C 1
ATOM 1159 O O . TYR A 1 147 ? 16.836 0.264 -14.091 1.00 97.25 147 TYR A O 1
ATOM 1167 N N . VAL A 1 148 ? 16.329 -1.596 -15.243 1.00 97.75 148 VAL A N 1
ATOM 1168 C CA . VAL A 1 148 ? 15.746 -2.285 -14.088 1.00 97.75 148 VAL A CA 1
ATOM 1169 C C . VAL A 1 148 ? 16.860 -2.844 -13.215 1.00 97.75 148 VAL A C 1
ATOM 1171 O O . VAL A 1 148 ? 17.669 -3.657 -13.661 1.00 97.75 148 VAL A O 1
ATOM 1174 N N . GLU A 1 149 ? 16.861 -2.440 -11.954 1.00 97.62 149 GLU A N 1
ATOM 1175 C CA . GLU A 1 149 ? 17.751 -2.943 -10.919 1.00 97.62 149 GLU A CA 1
ATOM 1176 C C . GLU A 1 149 ? 17.002 -3.807 -9.899 1.00 97.62 149 GLU A C 1
ATOM 1178 O O . GLU A 1 149 ? 15.774 -3.773 -9.790 1.00 97.62 149 GLU A O 1
ATOM 1183 N N . GLU A 1 150 ? 17.767 -4.620 -9.171 1.00 97.94 150 GLU A N 1
ATOM 1184 C CA . GLU A 1 150 ? 17.279 -5.423 -8.053 1.00 97.94 150 GLU A CA 1
ATOM 1185 C C . GLU A 1 150 ? 17.705 -4.744 -6.754 1.00 97.94 150 GLU A C 1
ATOM 1187 O O . GLU A 1 150 ? 18.888 -4.718 -6.413 1.00 97.94 150 GLU A O 1
ATOM 1192 N N . LEU A 1 151 ? 16.739 -4.198 -6.027 1.00 96.88 151 LEU A N 1
ATOM 1193 C CA . LEU A 1 151 ? 16.964 -3.557 -4.742 1.00 96.88 151 LEU A CA 1
ATOM 1194 C C . LEU A 1 151 ? 16.675 -4.570 -3.629 1.00 96.88 151 LEU A C 1
ATOM 1196 O O . LEU A 1 151 ? 15.556 -5.090 -3.568 1.00 96.88 151 LEU A O 1
ATOM 1200 N N . PRO A 1 152 ? 17.640 -4.883 -2.745 1.00 97.25 152 PRO A N 1
ATOM 1201 C CA . PRO A 1 152 ? 17.340 -5.682 -1.568 1.00 97.25 152 PRO A CA 1
ATOM 1202 C C . PRO A 1 152 ? 16.402 -4.882 -0.663 1.00 97.25 152 PRO A C 1
ATOM 1204 O O . PRO A 1 152 ? 16.695 -3.738 -0.309 1.00 97.25 152 PRO A O 1
ATOM 1207 N N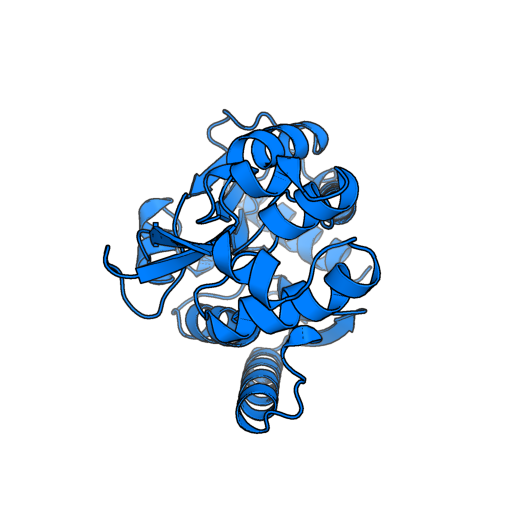 . VAL A 1 153 ? 15.276 -5.481 -0.291 1.00 97.44 153 VAL A N 1
ATOM 1208 C CA . VAL A 1 153 ? 14.308 -4.874 0.624 1.00 97.44 153 VAL A CA 1
ATOM 1209 C C . VAL A 1 153 ? 14.000 -5.828 1.762 1.00 97.44 153 VAL A C 1
ATOM 1211 O O . VAL A 1 153 ? 13.883 -7.042 1.576 1.00 97.44 153 VAL A O 1
ATOM 1214 N N . ARG A 1 154 ? 13.848 -5.260 2.959 1.00 97.88 154 ARG A N 1
ATOM 1215 C CA . ARG A 1 154 ? 13.334 -6.016 4.095 1.00 97.88 154 ARG A CA 1
ATOM 1216 C C . ARG A 1 154 ? 11.857 -6.327 3.885 1.00 97.88 154 ARG A C 1
ATOM 1218 O O . ARG A 1 154 ? 11.100 -5.509 3.356 1.00 97.88 154 ARG A O 1
ATOM 1225 N N . CYS A 1 155 ? 11.462 -7.495 4.347 1.00 97.81 155 CYS A N 1
ATOM 1226 C CA . CYS A 1 155 ? 10.105 -7.995 4.340 1.00 97.81 155 CYS A CA 1
ATOM 1227 C C . CYS A 1 155 ? 9.614 -8.178 5.762 1.00 97.81 155 CYS A C 1
ATOM 1229 O O . CYS A 1 155 ? 10.343 -8.697 6.606 1.00 97.81 155 CYS A O 1
ATOM 1231 N N . LEU A 1 156 ? 8.357 -7.819 5.990 1.00 98.56 156 LEU A N 1
ATOM 1232 C CA . LEU A 1 156 ? 7.649 -8.082 7.233 1.00 98.56 156 LEU A CA 1
ATOM 1233 C C . LEU A 1 156 ? 6.432 -8.958 6.956 1.00 98.56 156 LEU A C 1
ATOM 1235 O O . LEU A 1 156 ? 5.676 -8.702 6.016 1.00 98.56 156 LEU A O 1
ATOM 1239 N N . SER A 1 157 ? 6.200 -9.956 7.804 1.00 98.31 157 SER A N 1
ATOM 1240 C CA . SER A 1 157 ? 4.882 -10.583 7.894 1.00 98.31 157 SER A CA 1
ATOM 1241 C C . SER A 1 157 ? 3.844 -9.555 8.376 1.00 98.31 157 SER A C 1
ATOM 1243 O O . SER A 1 157 ? 4.211 -8.590 9.049 1.00 98.31 157 SER A O 1
ATOM 1245 N N . PRO A 1 158 ? 2.537 -9.718 8.095 1.00 98.62 158 PRO A N 1
ATOM 1246 C CA . PRO A 1 158 ? 1.520 -8.820 8.642 1.00 98.62 158 PRO A CA 1
ATOM 1247 C C . PRO A 1 158 ? 1.548 -8.714 10.170 1.00 98.62 158 PRO A C 1
ATOM 1249 O O . PRO A 1 158 ? 1.351 -7.628 10.710 1.00 98.62 158 PRO A O 1
ATOM 1252 N N . ALA A 1 159 ? 1.819 -9.821 10.869 1.00 98.62 159 ALA A N 1
ATOM 1253 C CA . ALA A 1 159 ? 1.934 -9.829 12.324 1.00 98.62 159 ALA A CA 1
ATOM 1254 C C . ALA A 1 159 ? 3.141 -9.003 12.796 1.00 98.62 159 ALA A C 1
ATOM 1256 O O . ALA A 1 159 ? 2.993 -8.156 13.676 1.00 98.62 159 ALA A O 1
ATOM 1257 N N . ASP A 1 160 ? 4.304 -9.201 12.171 1.00 98.62 160 ASP A N 1
ATOM 1258 C CA . ASP A 1 160 ? 5.530 -8.482 12.529 1.00 98.62 160 ASP A CA 1
ATOM 1259 C C . ASP A 1 160 ? 5.456 -7.002 12.149 1.00 98.62 160 ASP A C 1
ATOM 1261 O O . ASP A 1 160 ? 5.917 -6.157 12.910 1.00 98.62 160 ASP A O 1
ATOM 1265 N N . LEU A 1 161 ? 4.806 -6.664 11.030 1.00 98.69 161 LEU A N 1
ATOM 1266 C CA . LEU A 1 161 ? 4.526 -5.280 10.654 1.00 98.69 161 LEU A CA 1
ATOM 1267 C C . LEU A 1 161 ? 3.699 -4.578 11.728 1.00 98.69 161 LEU A C 1
ATOM 1269 O O . LEU A 1 161 ? 4.069 -3.490 12.162 1.00 98.69 161 LEU A O 1
ATOM 1273 N N . LEU A 1 162 ? 2.587 -5.182 12.161 1.00 98.75 162 LEU A N 1
ATOM 1274 C CA . LEU A 1 162 ? 1.748 -4.587 13.201 1.00 98.75 162 LEU A CA 1
ATOM 1275 C C . LEU A 1 162 ? 2.498 -4.484 14.533 1.00 98.75 162 LEU A C 1
ATOM 1277 O O . LEU A 1 162 ? 2.405 -3.451 15.194 1.00 98.75 162 LEU A O 1
ATOM 1281 N N . ALA A 1 163 ? 3.292 -5.494 14.893 1.00 98.56 163 ALA A N 1
ATOM 1282 C CA . ALA A 1 163 ? 4.126 -5.463 16.090 1.00 98.56 163 ALA A CA 1
ATOM 1283 C C . ALA A 1 163 ? 5.195 -4.355 16.039 1.00 98.56 163 ALA A C 1
ATOM 1285 O O . ALA A 1 163 ? 5.368 -3.644 17.029 1.00 98.56 163 ALA A O 1
ATOM 1286 N N . GLU A 1 164 ? 5.863 -4.159 14.896 1.00 98.56 164 GLU A N 1
ATOM 1287 C CA . GLU A 1 164 ? 6.874 -3.110 14.684 1.00 98.56 164 GLU A CA 1
ATOM 1288 C C . GLU A 1 164 ? 6.294 -1.714 14.922 1.00 98.56 164 GLU A C 1
ATOM 1290 O O . GLU A 1 164 ? 6.923 -0.869 15.558 1.00 98.56 164 GLU A O 1
ATOM 1295 N N . VAL A 1 165 ? 5.054 -1.493 14.485 1.00 98.38 165 VAL A N 1
ATOM 1296 C CA . VAL A 1 165 ? 4.334 -0.241 14.733 1.00 98.38 165 VAL A CA 1
ATOM 1297 C C . VAL A 1 165 ? 3.521 -0.281 16.032 1.00 98.38 165 VAL A C 1
ATOM 1299 O O . VAL A 1 165 ? 2.688 0.587 16.262 1.00 98.38 165 VAL A O 1
ATOM 1302 N N . GLY A 1 166 ? 3.709 -1.254 16.923 1.00 98.06 166 GLY A N 1
ATOM 1303 C CA . GLY A 1 166 ? 3.003 -1.309 18.209 1.00 98.06 166 GLY A CA 1
ATOM 1304 C C . GLY A 1 166 ? 1.472 -1.292 18.078 1.00 98.06 166 GLY A C 1
ATOM 1305 O O . GLY A 1 166 ? 0.789 -0.567 18.805 1.00 98.06 166 GLY A O 1
ATOM 1306 N N . LEU A 1 167 ? 0.935 -2.029 17.108 1.00 98.50 167 LEU A N 1
ATOM 1307 C CA . LEU A 1 167 ? -0.491 -2.243 16.886 1.00 98.50 167 LEU A CA 1
ATOM 1308 C C . LEU A 1 167 ? -0.843 -3.717 17.092 1.00 98.50 167 LEU A C 1
ATOM 1310 O O . LEU A 1 167 ? -0.091 -4.615 16.727 1.00 98.50 167 LEU A O 1
ATOM 1314 N N . SER A 1 168 ? -2.036 -3.965 17.622 1.00 98.25 168 SER A N 1
ATOM 1315 C CA . SER A 1 168 ? -2.689 -5.268 17.526 1.00 98.25 168 SER A CA 1
ATOM 1316 C C . SER A 1 168 ? -3.558 -5.333 16.259 1.00 98.25 168 SER A C 1
ATOM 1318 O O . SER A 1 168 ? -4.000 -4.290 15.762 1.00 98.25 168 SER A O 1
ATOM 1320 N N . PRO A 1 169 ? -3.863 -6.531 15.726 1.00 98.56 169 PRO A N 1
ATOM 1321 C CA . PRO A 1 169 ? -4.713 -6.659 14.539 1.00 98.56 169 PRO A CA 1
ATOM 1322 C C . PRO A 1 169 ? -6.101 -6.029 14.700 1.00 98.56 169 PRO A C 1
ATOM 1324 O O . PRO A 1 169 ? -6.634 -5.449 13.754 1.00 98.56 169 PRO A O 1
ATOM 1327 N N . ASP A 1 170 ? -6.677 -6.082 15.902 1.00 97.88 170 ASP A N 1
ATOM 1328 C CA . ASP A 1 170 ? -7.980 -5.488 16.195 1.00 97.88 170 ASP A CA 1
ATOM 1329 C C . ASP A 1 170 ? -7.947 -3.959 16.301 1.00 97.88 170 ASP A C 1
ATOM 1331 O O . ASP A 1 170 ? -9.016 -3.351 16.299 1.00 97.88 170 ASP A O 1
ATOM 1335 N N . ALA A 1 171 ? -6.771 -3.325 16.373 1.00 97.56 171 ALA A N 1
ATOM 1336 C CA . ALA A 1 171 ? -6.628 -1.871 16.423 1.00 97.56 171 ALA A CA 1
ATOM 1337 C C . ALA A 1 171 ? -6.815 -1.200 15.052 1.00 97.56 171 ALA A C 1
ATOM 1339 O O . ALA A 1 171 ? -7.165 -0.023 15.005 1.00 97.56 171 ALA A O 1
ATOM 1340 N N . VAL A 1 172 ? -6.629 -1.929 13.947 1.00 98.12 172 VAL A N 1
ATOM 1341 C CA . VAL A 1 172 ? -6.755 -1.388 12.585 1.00 98.12 172 VAL A CA 1
ATOM 1342 C C . VAL A 1 172 ? -8.224 -1.100 12.269 1.00 98.12 172 VAL A C 1
ATOM 1344 O O . VAL A 1 172 ? -9.079 -1.974 12.401 1.00 98.12 172 VAL A O 1
ATOM 1347 N N . ASP A 1 173 ? -8.535 0.125 11.837 1.00 97.31 173 ASP A N 1
ATOM 1348 C CA . ASP A 1 173 ? -9.899 0.537 11.485 1.00 97.31 173 ASP A CA 1
ATOM 1349 C C . ASP A 1 173 ? -10.089 0.711 9.974 1.00 97.31 173 ASP A C 1
ATOM 1351 O O . ASP A 1 173 ? -11.191 0.480 9.474 1.00 97.31 173 ASP A O 1
ATOM 1355 N N . PHE A 1 174 ? -9.030 1.060 9.245 1.00 97.75 174 PHE A N 1
ATOM 1356 C CA . PHE A 1 174 ? -9.005 1.120 7.786 1.00 97.75 174 PHE A CA 1
ATOM 1357 C C . PHE A 1 174 ? -7.769 0.392 7.265 1.00 97.75 174 PHE A C 1
ATOM 1359 O O . PHE A 1 174 ? -6.651 0.727 7.652 1.00 97.75 174 PHE A O 1
ATOM 1366 N N . TYR A 1 175 ? -7.972 -0.571 6.374 1.00 98.44 175 TYR A N 1
ATOM 1367 C CA . TYR A 1 175 ? -6.898 -1.260 5.670 1.00 98.44 175 TYR A CA 1
ATOM 1368 C C . TYR A 1 175 ? -6.992 -0.993 4.169 1.00 98.44 175 TYR A C 1
ATOM 1370 O O . TYR A 1 175 ? -8.073 -1.143 3.596 1.00 98.44 175 TYR A O 1
ATOM 1378 N N . SER A 1 176 ? -5.863 -0.636 3.557 1.00 98.00 176 SER A N 1
ATOM 1379 C CA . SER A 1 176 ? -5.701 -0.496 2.109 1.00 98.00 176 SER A CA 1
ATOM 1380 C C . SER A 1 176 ? -4.452 -1.223 1.620 1.00 98.00 176 SER A C 1
ATOM 1382 O O . SER A 1 176 ? -3.444 -1.238 2.334 1.00 98.00 176 SER A O 1
ATOM 1384 N N . SER A 1 177 ? -4.481 -1.743 0.395 1.00 97.44 177 SER A N 1
ATOM 1385 C CA . SER A 1 177 ? -3.266 -2.102 -0.341 1.00 97.44 177 SER A CA 1
ATOM 1386 C C . SER A 1 177 ? -3.318 -1.657 -1.808 1.00 97.44 177 SER A C 1
ATOM 1388 O O . SER A 1 177 ? -4.374 -1.775 -2.433 1.00 97.44 177 SER A O 1
ATOM 1390 N N . ASP A 1 178 ? -2.177 -1.178 -2.312 1.00 95.00 178 ASP A N 1
ATOM 1391 C CA . ASP A 1 178 ? -1.835 -0.989 -3.735 1.00 95.00 178 ASP A CA 1
ATOM 1392 C C . ASP A 1 178 ? -0.404 -1.530 -3.963 1.00 95.00 178 ASP A C 1
ATOM 1394 O O . ASP A 1 178 ? 0.572 -0.804 -4.104 1.00 95.00 178 ASP A O 1
ATOM 1398 N N . ALA A 1 179 ? -0.235 -2.849 -3.875 1.00 93.31 179 ALA A N 1
ATOM 1399 C CA . ALA A 1 179 ? 1.065 -3.520 -3.967 1.00 93.31 179 ALA A CA 1
ATOM 1400 C C . ALA A 1 179 ? 1.339 -4.081 -5.370 1.00 93.31 179 ALA A C 1
ATOM 1402 O O . ALA A 1 179 ? 1.970 -5.137 -5.516 1.00 93.31 179 ALA A O 1
ATOM 1403 N N . GLU A 1 180 ? 0.836 -3.392 -6.398 1.00 89.56 180 GLU A N 1
ATOM 1404 C CA . GLU A 1 180 ? 1.105 -3.657 -7.812 1.00 89.56 180 GLU A CA 1
ATOM 1405 C C . GLU A 1 180 ? 0.877 -5.128 -8.207 1.00 89.56 180 GLU A C 1
ATOM 1407 O O . GLU A 1 180 ? 1.650 -5.730 -8.963 1.00 89.56 180 GLU A O 1
ATOM 1412 N N . GLY A 1 181 ? -0.209 -5.735 -7.713 1.00 87.75 181 GLY A N 1
ATOM 1413 C CA . GLY A 1 181 ? -0.630 -7.089 -8.084 1.00 87.75 181 GLY A CA 1
ATOM 1414 C C . GLY A 1 181 ? -0.399 -8.170 -7.026 1.00 87.75 181 GLY A C 1
ATOM 1415 O O . GLY A 1 181 ? -0.531 -9.360 -7.355 1.00 87.75 181 GLY A O 1
ATOM 1416 N N . TYR A 1 182 ? -0.111 -7.773 -5.784 1.00 93.12 182 TYR A N 1
ATOM 1417 C CA . TYR A 1 182 ? -0.090 -8.626 -4.583 1.00 93.12 182 TYR A CA 1
ATOM 1418 C C . TYR A 1 182 ? -1.265 -8.357 -3.627 1.00 93.12 182 TYR A C 1
ATOM 1420 O O . TYR A 1 182 ? -1.392 -8.995 -2.585 1.00 93.12 182 TYR A O 1
ATOM 1428 N N . ASP A 1 183 ? -2.171 -7.470 -4.007 1.00 94.94 183 ASP A N 1
ATOM 1429 C CA . ASP A 1 183 ? -3.212 -6.870 -3.173 1.00 94.94 183 ASP A CA 1
ATOM 1430 C C . ASP A 1 183 ? -4.155 -7.885 -2.534 1.00 94.94 183 ASP A C 1
ATOM 1432 O O . ASP A 1 183 ? -4.294 -7.954 -1.312 1.00 94.94 183 ASP A O 1
ATOM 1436 N N . ALA A 1 184 ? -4.725 -8.779 -3.343 1.00 95.88 184 ALA A N 1
ATOM 1437 C CA . ALA A 1 184 ? -5.578 -9.847 -2.828 1.00 95.88 184 ALA A CA 1
ATOM 1438 C C . ALA A 1 184 ? -4.820 -10.824 -1.905 1.00 95.88 184 ALA A C 1
ATOM 1440 O O . ALA A 1 184 ? -5.397 -11.358 -0.956 1.00 95.88 184 ALA A O 1
ATOM 1441 N N . GLN A 1 185 ? -3.528 -11.067 -2.155 1.00 95.88 185 GLN A N 1
ATOM 1442 C CA . GLN A 1 185 ? -2.712 -11.926 -1.293 1.00 95.88 185 GLN A CA 1
ATOM 1443 C C . GLN A 1 185 ? -2.472 -11.257 0.061 1.00 95.88 185 GLN A C 1
ATOM 1445 O O . GLN A 1 185 ? -2.655 -11.904 1.092 1.00 95.88 185 GLN A O 1
ATOM 1450 N N . LEU A 1 186 ? -2.124 -9.970 0.060 1.00 97.12 186 LEU A N 1
ATOM 1451 C CA . LEU A 1 186 ? -1.935 -9.184 1.274 1.00 97.12 186 LEU A CA 1
ATOM 1452 C C . LEU A 1 186 ? -3.228 -9.107 2.086 1.00 97.12 186 LEU A C 1
ATOM 1454 O O . LEU A 1 186 ? -3.219 -9.431 3.273 1.00 97.12 186 LEU A O 1
ATOM 1458 N N . ALA A 1 187 ? -4.355 -8.789 1.443 1.00 98.06 187 ALA A N 1
ATOM 1459 C CA . ALA A 1 187 ? -5.658 -8.760 2.096 1.00 98.06 187 ALA A CA 1
ATOM 1460 C C . ALA A 1 187 ? -5.986 -10.107 2.763 1.00 98.06 187 ALA A C 1
ATOM 1462 O O . ALA A 1 187 ? -6.429 -10.132 3.912 1.00 98.06 187 ALA A O 1
ATOM 1463 N N . ARG A 1 188 ? -5.714 -11.237 2.089 1.00 98.12 188 ARG A N 1
ATOM 1464 C CA . ARG A 1 188 ? -5.876 -12.576 2.678 1.00 98.12 188 ARG A CA 1
ATOM 1465 C C . ARG A 1 188 ? -5.004 -12.757 3.922 1.00 98.12 188 ARG A C 1
ATOM 1467 O O . ARG A 1 188 ? -5.526 -13.158 4.956 1.00 98.12 188 ARG A O 1
ATOM 1474 N N . MET A 1 189 ? -3.714 -12.438 3.834 1.00 98.25 189 MET A N 1
ATOM 1475 C CA . MET A 1 189 ? -2.769 -12.629 4.940 1.00 98.25 189 MET A CA 1
ATOM 1476 C C . MET A 1 189 ? -3.148 -11.799 6.176 1.00 98.25 189 MET A C 1
ATOM 1478 O O . MET A 1 189 ? -3.046 -12.276 7.300 1.00 98.25 189 MET A O 1
ATOM 1482 N N . PHE A 1 190 ? -3.638 -10.571 5.990 1.00 98.62 190 PHE A N 1
ATOM 1483 C CA . PHE A 1 190 ? -4.155 -9.770 7.103 1.00 98.62 190 PHE A CA 1
ATOM 1484 C C . PHE A 1 190 ? -5.459 -10.334 7.673 1.00 98.62 190 PHE A C 1
ATOM 1486 O O . PHE A 1 190 ? -5.634 -10.362 8.888 1.00 98.62 190 PHE A O 1
ATOM 1493 N N . LEU A 1 191 ? -6.373 -10.818 6.825 1.00 98.50 191 LEU A N 1
ATOM 1494 C CA . LEU A 1 191 ? -7.602 -11.465 7.288 1.00 98.50 191 LEU A CA 1
ATOM 1495 C C . LEU A 1 191 ? -7.313 -12.739 8.095 1.00 98.50 191 LEU A C 1
ATOM 1497 O O . LEU A 1 191 ? -8.108 -13.080 8.967 1.00 98.50 191 LEU A O 1
ATOM 1501 N N . GLU A 1 192 ? -6.204 -13.431 7.857 1.00 98.12 192 GLU A N 1
ATOM 1502 C CA . GLU A 1 192 ? -5.785 -14.598 8.646 1.00 98.12 192 GLU A CA 1
ATOM 1503 C C . GLU A 1 192 ? -5.340 -14.242 10.076 1.00 98.12 192 GLU A C 1
ATOM 1505 O O . GLU A 1 192 ? -5.312 -15.127 10.928 1.00 98.12 192 GLU A O 1
ATOM 1510 N N . LEU A 1 193 ? -5.060 -12.968 10.379 1.00 98.44 193 LEU A N 1
ATOM 1511 C CA . LEU A 1 193 ? -4.714 -12.540 11.733 1.00 98.44 193 LEU A CA 1
ATOM 1512 C C . LEU A 1 193 ? -5.940 -12.531 12.657 1.00 98.44 193 LEU A C 1
ATOM 1514 O O . LEU A 1 193 ? -6.974 -11.913 12.371 1.00 98.44 193 LEU A O 1
ATOM 1518 N N . ASP A 1 194 ? -5.788 -13.146 13.828 1.00 98.25 194 ASP A N 1
ATOM 1519 C CA . ASP A 1 194 ? -6.812 -13.133 14.866 1.00 98.25 194 ASP A CA 1
ATOM 1520 C C . ASP A 1 194 ? -7.115 -11.703 15.328 1.00 98.25 194 ASP A C 1
ATOM 1522 O O . ASP A 1 194 ? -6.232 -10.909 15.644 1.00 98.25 194 ASP A O 1
ATOM 1526 N N . GLY A 1 195 ? -8.405 -11.364 15.355 1.00 97.56 195 GLY A N 1
ATOM 1527 C CA . GLY A 1 195 ? -8.881 -10.029 15.720 1.00 97.56 195 GLY A CA 1
ATOM 1528 C C . GLY A 1 195 ? -8.867 -9.004 14.582 1.00 97.56 195 GLY A C 1
ATOM 1529 O O . GLY A 1 195 ? -9.519 -7.970 14.727 1.00 97.56 195 GLY A O 1
ATOM 1530 N N . PHE A 1 196 ? -8.237 -9.285 13.432 1.00 98.38 196 PHE A N 1
ATOM 1531 C CA . PHE A 1 196 ? -8.214 -8.351 12.303 1.00 98.38 196 PHE A CA 1
ATOM 1532 C C . PHE A 1 196 ? -9.605 -8.168 11.686 1.00 98.38 196 PHE A C 1
ATOM 1534 O O . PHE A 1 196 ? -10.120 -9.010 10.939 1.00 98.38 196 PHE A O 1
ATOM 1541 N N . ARG A 1 197 ? -10.241 -7.052 12.051 1.00 97.62 197 ARG A N 1
ATOM 1542 C CA . ARG A 1 197 ? -11.612 -6.687 11.668 1.00 97.62 197 ARG A CA 1
ATOM 1543 C C . ARG A 1 197 ? -11.744 -5.172 11.472 1.00 97.62 197 ARG A C 1
ATOM 1545 O O . ARG A 1 197 ? -12.488 -4.523 12.219 1.00 97.62 197 ARG A O 1
ATOM 1552 N N . PRO A 1 198 ? -11.033 -4.584 10.495 1.00 97.44 198 PRO A N 1
ATOM 1553 C CA . PRO A 1 198 ? -11.163 -3.162 10.205 1.00 97.44 198 PRO A CA 1
ATOM 1554 C C . PRO A 1 198 ? -12.576 -2.836 9.722 1.00 97.44 198 PRO A C 1
ATOM 1556 O O . PRO A 1 198 ? -13.282 -3.681 9.175 1.00 97.44 198 PRO A O 1
ATOM 1559 N N . ALA A 1 199 ? -13.013 -1.597 9.907 1.00 96.94 199 ALA A N 1
ATOM 1560 C CA . ALA A 1 199 ? -14.316 -1.149 9.431 1.00 96.94 199 ALA A CA 1
ATOM 1561 C C . ALA A 1 199 ? -14.373 -1.069 7.892 1.00 96.94 199 ALA A C 1
ATOM 1563 O O . ALA A 1 199 ? -15.452 -1.230 7.310 1.00 96.94 199 ALA A O 1
ATOM 1564 N N . VAL A 1 200 ? -13.218 -0.857 7.251 1.00 97.62 200 VAL A N 1
ATOM 1565 C CA . VAL A 1 200 ? -13.045 -0.848 5.794 1.00 97.62 200 VAL A CA 1
ATOM 1566 C C . VAL A 1 200 ? -11.813 -1.664 5.402 1.00 97.62 200 VAL A C 1
ATOM 1568 O O . VAL A 1 200 ? -10.750 -1.505 5.999 1.00 97.62 200 VAL A O 1
ATOM 1571 N N . VAL A 1 201 ? -11.970 -2.506 4.381 1.00 98.19 201 VAL A N 1
ATOM 1572 C CA . VAL A 1 201 ? -10.885 -3.180 3.653 1.00 98.19 201 VAL A CA 1
ATOM 1573 C C . VAL A 1 201 ? -10.971 -2.723 2.200 1.00 98.19 201 VAL A C 1
ATOM 1575 O O . VAL A 1 201 ? -12.038 -2.821 1.592 1.00 98.19 201 VAL A O 1
ATOM 1578 N N . GLN A 1 202 ? -9.870 -2.223 1.658 1.00 97.81 202 GLN A N 1
ATOM 1579 C CA . GLN A 1 202 ? -9.736 -1.789 0.271 1.00 97.81 202 GLN A CA 1
ATOM 1580 C C . GLN A 1 202 ? -8.496 -2.449 -0.329 1.00 97.81 202 GLN A C 1
ATOM 1582 O O . GLN A 1 202 ? -7.467 -2.528 0.334 1.00 97.81 202 GLN A O 1
ATOM 1587 N N . PHE A 1 203 ? -8.597 -2.977 -1.541 1.00 97.12 203 PHE A N 1
ATOM 1588 C CA . PHE A 1 203 ? -7.445 -3.540 -2.242 1.00 97.12 203 PHE A CA 1
ATOM 1589 C C . PHE A 1 203 ? -7.700 -3.558 -3.748 1.00 97.12 203 PHE A C 1
ATOM 1591 O O . PHE A 1 203 ? -8.847 -3.677 -4.189 1.00 97.12 203 PHE A O 1
ATOM 1598 N N . GLU A 1 204 ? -6.644 -3.435 -4.541 1.00 93.31 204 GLU A N 1
ATOM 1599 C CA . GLU A 1 204 ? -6.755 -3.393 -5.996 1.00 93.31 204 GLU A CA 1
ATOM 1600 C C . GLU A 1 204 ? -7.175 -4.758 -6.587 1.00 93.31 204 GLU A C 1
ATOM 1602 O O . GLU A 1 204 ? -6.710 -5.815 -6.158 1.00 93.31 204 GLU A O 1
ATOM 1607 N N . TRP A 1 205 ? -8.074 -4.766 -7.582 1.00 89.00 205 TRP A N 1
ATOM 1608 C CA . TRP A 1 205 ? -8.430 -5.981 -8.343 1.00 89.00 205 TRP A CA 1
ATOM 1609 C C . TRP A 1 205 ? -7.993 -5.887 -9.805 1.00 89.00 205 TRP A C 1
ATOM 1611 O O . TRP A 1 205 ? -7.523 -6.882 -10.353 1.00 89.00 205 TRP A O 1
ATOM 1621 N N . ALA A 1 206 ? -8.087 -4.705 -10.430 1.00 76.56 206 ALA A N 1
ATOM 1622 C CA . ALA A 1 206 ? -7.997 -4.530 -11.886 1.00 76.56 206 ALA A CA 1
ATOM 1623 C C . ALA A 1 206 ? -6.725 -5.111 -12.521 1.00 76.56 206 ALA A C 1
ATOM 1625 O O . ALA A 1 206 ? -6.749 -5.594 -13.655 1.00 76.56 206 ALA A O 1
ATOM 1626 N N . TRP A 1 207 ? -5.630 -5.156 -11.774 1.00 69.50 207 TRP A N 1
ATOM 1627 C CA . TRP A 1 207 ? -4.339 -5.584 -12.293 1.00 69.50 207 TRP A CA 1
ATOM 1628 C C . TRP A 1 207 ? -3.992 -7.048 -12.044 1.00 69.50 207 TRP A C 1
ATOM 1630 O O . TRP A 1 207 ? -2.934 -7.539 -12.445 1.00 69.50 207 TRP A O 1
ATOM 1640 N N . HIS A 1 208 ? -4.917 -7.780 -11.438 1.00 60.62 208 HIS A N 1
ATOM 1641 C CA . HIS A 1 208 ? -4.834 -9.222 -11.287 1.00 60.62 208 HIS A CA 1
ATOM 1642 C C . HIS A 1 208 ? -5.425 -9.984 -12.491 1.00 60.62 208 HIS A C 1
ATOM 1644 O O . HIS A 1 208 ? -5.279 -11.206 -12.561 1.00 60.62 208 HIS A O 1
ATOM 1650 N N . HIS A 1 209 ? -6.047 -9.287 -13.454 1.00 55.19 209 HIS A N 1
ATOM 1651 C CA . HIS A 1 209 ? -6.846 -9.865 -14.545 1.00 55.19 209 HIS A CA 1
ATOM 1652 C C . HIS A 1 209 ? -6.101 -10.123 -15.856 1.00 55.19 209 HIS A C 1
ATOM 1654 O O . HIS A 1 209 ? -6.722 -10.101 -16.917 1.00 55.19 209 HIS A O 1
ATOM 1660 N N . ASP A 1 210 ? -4.822 -10.503 -15.821 1.00 65.00 210 ASP A N 1
ATOM 1661 C CA . ASP A 1 210 ? -4.150 -11.102 -16.992 1.00 65.00 210 ASP A CA 1
ATOM 1662 C C . ASP A 1 210 ? -4.728 -12.495 -17.344 1.00 65.00 210 ASP A C 1
ATOM 1664 O O . ASP A 1 210 ? -3.993 -13.423 -17.669 1.00 65.00 210 ASP A O 1
ATOM 1668 N N . HIS A 1 211 ? -6.043 -12.686 -17.190 1.00 63.81 211 HIS A N 1
ATOM 1669 C CA . HIS A 1 211 ? -6.777 -13.942 -17.315 1.00 63.81 211 HIS A CA 1
ATOM 1670 C C . HIS A 1 211 ? -6.154 -15.083 -16.497 1.00 63.81 211 HIS A C 1
ATOM 1672 O O . HIS A 1 211 ? -6.318 -16.258 -16.808 1.00 63.81 211 HIS A O 1
ATOM 1678 N N . ASN A 1 212 ? -5.438 -14.740 -15.423 1.00 79.06 212 ASN A N 1
ATOM 1679 C CA . ASN A 1 212 ? -4.820 -15.707 -14.537 1.00 79.06 212 ASN A CA 1
ATOM 1680 C C . ASN A 1 212 ? -5.889 -16.255 -13.582 1.00 79.06 212 ASN A C 1
ATOM 1682 O O . ASN A 1 212 ? -6.252 -15.602 -12.600 1.00 79.06 212 ASN A O 1
ATOM 1686 N N . GLU A 1 213 ? -6.395 -17.453 -13.883 1.00 81.69 213 GLU A N 1
ATOM 1687 C CA . GLU A 1 213 ? -7.439 -18.129 -13.102 1.00 81.69 213 GLU A CA 1
ATOM 1688 C C . GLU A 1 213 ? -7.083 -18.231 -11.614 1.00 81.69 213 GLU A C 1
ATOM 1690 O O . GLU A 1 213 ? -7.944 -18.019 -10.760 1.00 81.69 213 GLU A O 1
ATOM 1695 N N . THR A 1 214 ? -5.808 -18.452 -11.282 1.00 86.69 214 THR A N 1
ATOM 1696 C CA . THR A 1 214 ? -5.333 -18.504 -9.893 1.00 86.69 214 THR A CA 1
ATOM 1697 C C . THR A 1 214 ?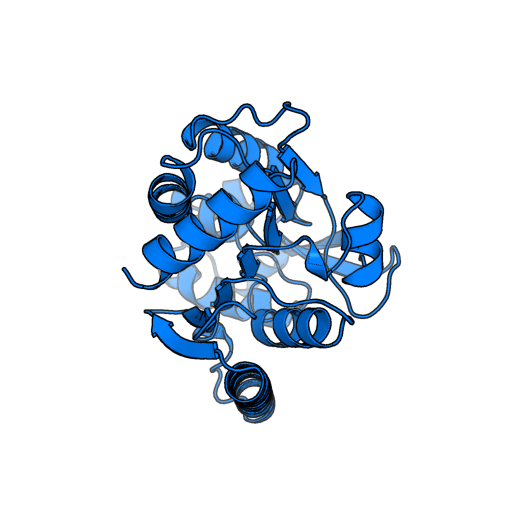 -5.527 -17.168 -9.177 1.00 86.69 214 THR A C 1
ATOM 1699 O O . THR A 1 214 ? -5.974 -17.143 -8.029 1.00 86.69 214 THR A O 1
ATOM 1702 N N . LYS A 1 215 ? -5.243 -16.039 -9.843 1.00 87.31 215 LYS A N 1
ATOM 1703 C CA . LYS A 1 215 ? -5.442 -14.703 -9.256 1.00 87.31 215 LYS A CA 1
ATOM 1704 C C . LYS A 1 215 ? -6.927 -14.369 -9.090 1.00 87.31 215 LYS A C 1
ATOM 1706 O O . LYS A 1 215 ? -7.316 -13.827 -8.058 1.00 87.31 215 LYS A O 1
ATOM 1711 N N . ILE A 1 216 ? -7.762 -14.748 -10.059 1.00 90.50 216 ILE A N 1
ATOM 1712 C CA . ILE A 1 216 ? -9.222 -14.596 -9.960 1.00 90.50 216 ILE A CA 1
ATOM 1713 C C . ILE A 1 216 ? -9.770 -15.440 -8.799 1.00 90.50 216 ILE A C 1
ATOM 1715 O O . ILE A 1 216 ? -10.567 -14.945 -8.001 1.00 90.50 216 ILE A O 1
ATOM 1719 N N . GLY A 1 217 ? -9.304 -16.684 -8.661 1.00 93.00 217 GLY A N 1
ATOM 1720 C CA . GLY A 1 217 ? -9.657 -17.566 -7.549 1.00 93.00 217 GLY A CA 1
ATOM 1721 C C . GLY A 1 217 ? -9.268 -16.980 -6.191 1.00 93.00 217 GLY A C 1
ATOM 1722 O O . GLY A 1 217 ? -10.071 -17.012 -5.257 1.00 93.00 217 GLY A O 1
ATOM 1723 N N . LEU A 1 218 ? -8.082 -16.371 -6.094 1.00 94.00 218 LEU A N 1
ATOM 1724 C CA . LEU A 1 218 ? -7.632 -15.681 -4.885 1.00 94.00 218 LEU A CA 1
ATOM 1725 C C . LEU A 1 218 ? -8.538 -14.495 -4.528 1.00 94.00 218 LEU A C 1
ATOM 1727 O O . LEU A 1 218 ? -9.012 -14.425 -3.396 1.00 94.00 218 LEU A O 1
ATOM 1731 N N . ILE A 1 219 ? -8.839 -13.607 -5.484 1.00 95.12 219 ILE A N 1
ATOM 1732 C CA . ILE A 1 219 ? -9.759 -12.478 -5.260 1.00 95.12 219 ILE A CA 1
ATOM 1733 C C . ILE A 1 219 ? -11.125 -12.991 -4.800 1.00 95.12 219 ILE A C 1
ATOM 1735 O O . ILE A 1 219 ? -11.658 -12.516 -3.798 1.00 95.12 219 ILE A O 1
ATOM 1739 N N . SER A 1 220 ? -11.675 -13.996 -5.489 1.00 95.56 220 SER A N 1
ATOM 1740 C CA . SER A 1 220 ? -12.958 -14.601 -5.125 1.00 95.56 220 SER A CA 1
ATOM 1741 C C . SER A 1 220 ? -12.940 -15.150 -3.695 1.00 95.56 220 SER A C 1
ATOM 1743 O O . SER A 1 220 ? -13.886 -14.928 -2.942 1.00 95.56 220 SER A O 1
ATOM 1745 N N . SER A 1 221 ? -11.864 -15.828 -3.289 1.00 97.25 221 SER A N 1
ATOM 1746 C CA . SER A 1 221 ? -11.700 -16.356 -1.929 1.00 97.25 221 SER A CA 1
ATOM 1747 C C . SER A 1 221 ? -11.638 -15.247 -0.869 1.00 97.25 221 SER A C 1
ATOM 1749 O O . SER A 1 221 ? -12.283 -15.364 0.180 1.00 97.25 221 SER A O 1
ATOM 1751 N N . VAL A 1 222 ? -10.942 -14.138 -1.147 1.00 97.62 222 VAL A N 1
ATOM 1752 C CA . VAL A 1 222 ? -10.900 -12.970 -0.248 1.00 97.62 222 VAL A CA 1
ATOM 1753 C C . VAL A 1 222 ? -12.282 -12.331 -0.120 1.00 97.62 222 VAL A C 1
ATOM 1755 O O . VAL A 1 222 ? -12.751 -12.096 0.993 1.00 97.62 222 VAL A O 1
ATOM 1758 N N . VAL A 1 223 ? -12.984 -12.119 -1.236 1.00 97.81 223 VAL A N 1
ATOM 1759 C CA . VAL A 1 223 ? -14.349 -11.565 -1.248 1.00 97.81 223 VAL A CA 1
ATOM 1760 C C . VAL A 1 223 ? -15.323 -12.456 -0.471 1.00 97.81 223 VAL A C 1
ATOM 1762 O O . VAL A 1 223 ? -16.107 -11.951 0.333 1.00 97.81 223 VAL A O 1
ATOM 1765 N N . GLN A 1 224 ? -15.253 -13.778 -0.649 1.00 98.19 224 GLN A N 1
ATOM 1766 C CA . GLN A 1 224 ? -16.066 -14.734 0.110 1.00 98.19 224 GLN A CA 1
ATOM 1767 C C . GLN A 1 224 ? -15.765 -14.670 1.610 1.00 98.19 224 GLN A C 1
ATOM 1769 O O . GLN A 1 224 ? -16.693 -14.650 2.419 1.00 98.19 224 GLN A O 1
ATOM 1774 N N . THR A 1 225 ? -14.486 -14.577 1.985 1.00 98.19 225 THR A N 1
ATOM 1775 C CA . THR A 1 225 ? -14.063 -14.417 3.384 1.00 98.19 225 THR A CA 1
ATOM 1776 C C . THR A 1 225 ? -14.623 -13.133 3.992 1.00 98.19 225 THR A C 1
ATOM 1778 O O . THR A 1 225 ? -15.172 -13.157 5.094 1.00 98.19 225 THR A O 1
ATOM 1781 N N . LEU A 1 226 ? -14.539 -12.013 3.271 1.00 98.00 226 LEU A N 1
ATOM 1782 C CA . LEU A 1 226 ? -15.092 -10.728 3.701 1.00 98.00 226 LEU A CA 1
ATOM 1783 C C . LEU A 1 226 ? -16.615 -10.807 3.872 1.00 98.00 226 LEU A C 1
ATOM 1785 O O . LEU A 1 226 ? -17.142 -10.402 4.908 1.00 98.00 226 LEU A O 1
ATOM 1789 N N . HIS A 1 227 ? -17.331 -11.401 2.918 1.00 97.62 227 HIS A N 1
ATOM 1790 C CA . HIS A 1 227 ? -18.777 -11.589 3.029 1.00 97.62 227 HIS A CA 1
ATOM 1791 C C . HIS A 1 227 ? -19.154 -12.469 4.234 1.00 97.62 227 HIS A C 1
ATOM 1793 O O . HIS A 1 227 ? -20.027 -12.105 5.020 1.00 97.62 227 HIS A O 1
ATOM 1799 N N . ALA A 1 228 ? -18.447 -13.585 4.446 1.00 97.38 228 ALA A N 1
ATOM 1800 C CA . ALA A 1 228 ? -18.650 -14.469 5.597 1.00 97.38 228 ALA A CA 1
ATOM 1801 C C . ALA A 1 228 ? -18.387 -13.770 6.946 1.00 97.38 228 ALA A C 1
ATOM 1803 O O . ALA A 1 228 ? -18.982 -14.130 7.960 1.00 97.38 228 ALA A O 1
ATOM 1804 N N . ARG A 1 229 ? -17.535 -12.738 6.959 1.00 97.38 229 ARG A N 1
ATOM 1805 C CA . ARG A 1 229 ? -17.270 -11.877 8.125 1.00 97.38 229 ARG A CA 1
ATOM 1806 C C . ARG A 1 229 ? -18.242 -10.700 8.260 1.00 97.38 229 ARG A C 1
ATOM 1808 O O . ARG A 1 229 ? -18.056 -9.863 9.139 1.00 97.38 229 ARG A O 1
ATOM 1815 N N . GLY A 1 230 ? -19.280 -10.635 7.426 1.00 96.94 230 GLY A N 1
ATOM 1816 C CA . GLY A 1 230 ? -20.327 -9.620 7.507 1.00 96.94 230 GLY A CA 1
ATOM 1817 C C . GLY A 1 230 ? -19.970 -8.290 6.845 1.00 96.94 230 GLY A C 1
ATOM 1818 O O . GLY A 1 230 ? -20.527 -7.259 7.224 1.00 96.94 230 GLY A O 1
ATOM 1819 N N . TYR A 1 231 ? -19.063 -8.272 5.869 1.00 97.88 231 TYR A N 1
ATOM 1820 C CA . TYR A 1 231 ? -18.790 -7.079 5.066 1.00 97.88 231 TYR A CA 1
ATOM 1821 C C . TYR A 1 231 ? -19.723 -6.995 3.854 1.00 97.88 231 TYR A C 1
ATOM 1823 O O . TYR A 1 231 ? -19.960 -7.986 3.166 1.00 97.88 231 TYR A O 1
ATOM 1831 N N . ASN A 1 232 ? -20.183 -5.783 3.545 1.00 97.50 232 ASN A N 1
ATOM 1832 C CA . ASN A 1 232 ? -20.745 -5.456 2.240 1.00 97.50 232 ASN A CA 1
ATOM 1833 C C . ASN A 1 232 ? -19.590 -5.185 1.283 1.00 97.50 232 ASN A C 1
ATOM 1835 O O . ASN A 1 232 ? -18.860 -4.210 1.473 1.00 97.50 232 ASN A O 1
ATOM 1839 N N . VAL A 1 233 ? -19.425 -6.046 0.283 1.00 97.75 233 VAL A N 1
ATOM 1840 C CA . VAL A 1 233 ? -18.344 -5.946 -0.698 1.00 97.75 233 VAL A CA 1
ATOM 1841 C C . VAL A 1 233 ? -18.889 -5.365 -1.997 1.00 97.75 233 VAL A C 1
ATOM 1843 O O . VAL A 1 233 ? -19.908 -5.824 -2.509 1.00 97.75 233 VAL A O 1
ATOM 1846 N N . ALA A 1 234 ? -18.208 -4.359 -2.530 1.00 96.81 234 ALA A N 1
ATOM 1847 C CA . ALA A 1 234 ? -18.505 -3.744 -3.812 1.00 96.81 234 ALA A CA 1
ATOM 1848 C C . ALA A 1 234 ? -17.218 -3.576 -4.622 1.00 96.81 234 ALA A C 1
ATOM 1850 O O . ALA A 1 234 ? -16.131 -3.437 -4.065 1.00 96.81 234 ALA A O 1
ATOM 1851 N N . LYS A 1 235 ? -17.363 -3.562 -5.944 1.00 95.19 235 LYS A N 1
ATOM 1852 C CA . LYS A 1 235 ? -16.326 -3.068 -6.845 1.00 95.19 235 LYS A CA 1
ATOM 1853 C C . LYS A 1 235 ? -16.459 -1.548 -6.943 1.00 95.19 235 LYS A C 1
ATOM 1855 O O . LYS A 1 235 ? -17.562 -1.059 -7.187 1.00 95.19 235 LYS A O 1
ATOM 1860 N N . ASP A 1 236 ? -15.351 -0.836 -6.809 1.00 92.94 236 ASP A N 1
ATOM 1861 C CA . ASP A 1 236 ? -15.251 0.604 -7.039 1.00 92.94 236 ASP A CA 1
ATOM 1862 C C . ASP A 1 236 ? -14.068 0.844 -7.974 1.00 92.94 236 ASP A C 1
ATOM 1864 O O . ASP A 1 236 ? -12.938 0.582 -7.592 1.00 92.94 236 ASP A O 1
ATOM 1868 N N . THR A 1 237 ? -14.338 1.222 -9.228 1.00 90.50 237 THR A N 1
ATOM 1869 C CA . THR A 1 237 ? -13.322 1.354 -10.294 1.00 90.50 237 THR A CA 1
ATOM 1870 C C . THR A 1 237 ? -12.360 0.151 -10.373 1.00 90.50 237 THR A C 1
ATOM 1872 O O . THR A 1 237 ? -12.776 -0.939 -10.790 1.00 90.50 237 THR A O 1
ATOM 1875 N N . ASP A 1 238 ? -11.107 0.345 -9.965 1.00 91.81 238 ASP A N 1
ATOM 1876 C CA . ASP A 1 238 ? -10.005 -0.615 -9.989 1.00 91.81 238 ASP A CA 1
ATOM 1877 C C . ASP A 1 238 ? -9.797 -1.319 -8.637 1.00 91.81 238 ASP A C 1
ATOM 1879 O O . ASP A 1 238 ? -8.923 -2.176 -8.501 1.00 91.81 238 ASP A O 1
ATOM 1883 N N . GLU A 1 239 ? -10.681 -1.063 -7.671 1.00 94.69 239 GLU A N 1
ATOM 1884 C CA . GLU A 1 239 ? -10.620 -1.561 -6.299 1.00 94.69 239 GLU A CA 1
ATOM 1885 C C . GLU A 1 239 ? -11.793 -2.481 -5.930 1.00 94.69 239 GLU A C 1
ATOM 1887 O O . GLU A 1 239 ? -12.931 -2.357 -6.400 1.00 94.69 239 GLU A O 1
ATOM 1892 N N . VAL A 1 240 ? -11.514 -3.407 -5.018 1.00 96.62 240 VAL A N 1
ATOM 1893 C CA . VAL A 1 240 ? -12.519 -4.047 -4.174 1.00 96.62 240 VAL A CA 1
ATOM 1894 C C . VAL A 1 240 ? -12.604 -3.262 -2.877 1.00 96.62 240 VAL A C 1
ATOM 1896 O O . VAL A 1 240 ? -11.605 -3.021 -2.205 1.00 96.62 240 VAL A O 1
ATOM 1899 N N . VAL A 1 241 ? -13.826 -2.907 -2.499 1.00 97.44 241 VAL A N 1
ATOM 1900 C CA . VAL A 1 241 ? -14.127 -2.148 -1.291 1.00 97.44 241 VAL A CA 1
ATOM 1901 C C . VAL A 1 241 ? -15.095 -2.955 -0.449 1.00 97.44 241 VAL A C 1
ATOM 1903 O O . VAL A 1 241 ? -16.235 -3.199 -0.844 1.00 97.44 241 VAL A O 1
ATOM 1906 N N . ALA A 1 242 ? -14.667 -3.333 0.746 1.00 97.75 242 ALA A N 1
ATOM 1907 C CA . ALA A 1 242 ? -15.484 -4.042 1.710 1.00 97.75 242 ALA A CA 1
ATOM 1908 C C . ALA A 1 242 ? -15.716 -3.176 2.947 1.00 97.75 242 ALA A C 1
ATOM 1910 O O . ALA A 1 242 ? -14.776 -2.687 3.571 1.00 97.75 242 ALA A O 1
ATOM 1911 N N . VAL A 1 243 ? -16.983 -2.996 3.318 1.00 97.44 243 VAL A N 1
ATOM 1912 C CA . VAL A 1 243 ? -17.388 -2.164 4.457 1.00 97.44 243 VAL A CA 1
ATOM 1913 C C . VAL A 1 243 ? -18.231 -2.989 5.428 1.00 97.44 243 VAL A C 1
ATOM 1915 O O . VAL A 1 243 ? -19.226 -3.591 5.024 1.00 97.44 243 VAL A O 1
ATOM 1918 N N . ALA A 1 244 ? -17.855 -3.020 6.707 1.00 96.88 244 ALA A N 1
ATOM 1919 C CA . ALA A 1 244 ? -18.532 -3.835 7.721 1.00 96.88 244 ALA A CA 1
ATOM 1920 C C . ALA A 1 244 ? -20.034 -3.487 7.842 1.00 96.88 244 ALA A C 1
ATOM 1922 O O . ALA A 1 244 ? -20.393 -2.319 7.974 1.00 96.88 244 ALA A O 1
ATOM 1923 N N . SER A 1 245 ? -20.928 -4.483 7.812 1.00 91.12 245 SER A N 1
ATOM 1924 C CA . SER A 1 245 ? -22.389 -4.255 7.783 1.00 91.12 245 SER A CA 1
ATOM 1925 C C . SER A 1 245 ? -22.950 -3.688 9.085 1.00 91.12 245 SER A C 1
ATOM 1927 O O . SER A 1 245 ? -23.865 -2.866 9.064 1.00 91.12 245 SER A O 1
ATOM 1929 N N . THR A 1 246 ? -22.397 -4.111 10.219 1.00 79.56 246 THR A N 1
ATOM 1930 C CA . THR A 1 246 ? -22.802 -3.692 11.565 1.00 79.56 246 THR A CA 1
ATOM 1931 C C . THR A 1 246 ? -21.612 -3.774 12.509 1.00 79.56 246 THR A C 1
ATOM 1933 O O . THR A 1 246 ? -20.762 -4.650 12.364 1.00 79.56 246 THR A O 1
ATOM 1936 N N . PHE A 1 247 ? -21.566 -2.894 13.507 1.00 63.56 247 PHE A N 1
ATOM 1937 C CA . PHE A 1 247 ? -20.567 -2.977 14.569 1.00 63.56 247 PHE A CA 1
ATOM 1938 C C . PHE A 1 247 ? -21.008 -4.007 15.612 1.00 63.56 247 PHE A C 1
ATOM 1940 O O . PHE A 1 247 ? -21.887 -3.695 16.416 1.00 63.56 247 PHE A O 1
ATOM 1947 N N . SER A 1 248 ? -20.403 -5.196 15.612 1.00 54.97 248 SER A N 1
ATOM 1948 C CA . SER A 1 248 ? -20.265 -5.984 16.844 1.00 54.97 248 SER A CA 1
ATOM 1949 C C . SER A 1 248 ? -19.162 -5.352 17.686 1.00 54.97 248 SER A C 1
ATOM 1951 O O . SER A 1 248 ? -18.030 -5.276 17.155 1.00 54.97 248 SER A O 1
#

Secondary structure (DSSP, 8-state):
-HHHHHHHHHHHHHHHTT---EEEEES-TT-TTTHHHHHHHHTTSS--EEEEE---GGGHHHHHHHHHHTT--TTSTTEEEE-SEE-SS-EEEEEEEEE-GGGGGTS-HHHHHHHHH--BS-HHHHHHHHHHHHTTSSS-HHHHHTTEEEEEEEEE-HHHHHHHTT--GGG-SEEEE--SS-HHHHHHHHHTSTT---SEEEEE-GGG-SS-HHHHHHHHHHHHHHHHTTEEEEEETTEEEEEESS--

Foldseek 3Di:
DLLLVLLVVVQVVQVVVVHGAEEEEALCQLVVVCLVVCLVNPVVPPDHAYEAEHQQPVRVVSNQVSCVSSVDRCPDLRHHYHNAHADQAWDFAQWKKAFDPCCPVFWDPVLVSQRRSDIASDPVLSLVSVVVSCVVGPDDSVRRVVRIDTDGGTYDYPCRSCVVSVHALLSHAHYEYDRSQCFLVNLVSSLPHPNNDHQKYKTFDQRNPPVPVVSVVSNVVSVVSLVVQQWDWDDDPRMIMTGHNDDD

Organism: Alexandrium catenella (NCBI:txid2925)

pLDDT: mean 94.28, std 6.64, range [54.97, 98.75]